Protein AF-A0A3M6H9X6-F1 (afdb_monomer_lite)

Foldseek 3Di:
DDPVVLVVLQVVQVVVCVVVVPPDDRPSVDPPPVDDDDDPPCLAADDPVLVVLLLVCVVVQDPPLLSLVLSLLLLCLAKPPDHSCVQQPFQVDGHFPLQWAQDPVRWIWGQPDPVVGTHTTDPVNSVSVCVSCVVVVHDNVDRGDGAGPAADPVRTGDDQVNSQVVLLVCLLVCLVVQCPDPDPVSVVCSVSSNVDDSVSSHPDDDPPPPD

Radius of gyration: 21.64 Å; chains: 1; bounding box: 65×49×50 Å

Organism: Pseudomonas amygdali pv. tabaci (NCBI:txid322)

Sequence (211 aa):
MWKREIRCATQFLDFYLKDTSASRENVAAQPLADLAFKQPKAIGFLTDAELEWVLKSLPNFIGVHEFRIIEMYLIMARYSGRRLWSVMGNARSPGLLDQFNRRSDGRWVELRSAKDGWLPLSPHFDEVFGRYLRYLNIDPLHPLPSIPIFPKDDRSSYYPKALGRILVSIRDALADSAAGSDDPEISSASEKIRGLTVMLVSRKPVPVYSR

Structure (mmCIF, N/CA/C/O backbone):
data_AF-A0A3M6H9X6-F1
#
_entry.id   AF-A0A3M6H9X6-F1
#
loop_
_atom_site.group_PDB
_atom_site.id
_atom_site.type_symbol
_atom_site.label_atom_id
_atom_site.label_alt_id
_atom_site.label_comp_id
_atom_site.label_asym_id
_atom_site.label_entity_id
_atom_site.label_seq_id
_atom_site.pdbx_PDB_ins_code
_atom_site.Cartn_x
_atom_site.Cartn_y
_atom_site.Cartn_z
_atom_site.occupancy
_atom_site.B_iso_or_equiv
_atom_site.auth_seq_id
_atom_site.auth_comp_id
_atom_site.auth_asym_id
_atom_site.auth_atom_id
_atom_site.pdbx_PDB_model_num
ATOM 1 N N . MET A 1 1 ? -21.618 -5.896 18.533 1.00 48.94 1 MET A N 1
ATOM 2 C CA . MET A 1 1 ? -22.639 -4.960 18.031 1.00 48.94 1 MET A CA 1
ATOM 3 C C . MET A 1 1 ? -22.087 -3.554 18.202 1.00 48.94 1 MET A C 1
ATOM 5 O O . MET A 1 1 ? -21.483 -3.274 19.233 1.00 48.94 1 MET A O 1
ATOM 9 N N . TRP A 1 2 ? -22.106 -2.745 17.154 1.00 58.81 2 TRP A N 1
ATOM 10 C CA . TRP A 1 2 ? -21.224 -1.597 16.984 1.00 58.81 2 TRP A CA 1
ATOM 11 C C . TRP A 1 2 ? -21.880 -0.341 17.555 1.00 58.81 2 TRP A C 1
ATOM 13 O O . TRP A 1 2 ? -23.025 -0.035 17.247 1.00 58.81 2 TRP A O 1
ATOM 23 N N . LYS A 1 3 ? -21.123 0.459 18.318 1.00 69.81 3 LYS A N 1
ATOM 24 C CA . LYS A 1 3 ? -21.550 1.778 18.839 1.00 69.81 3 LYS A CA 1
ATOM 25 C C . LYS A 1 3 ? -22.187 2.682 17.768 1.00 69.81 3 LYS A C 1
ATOM 27 O O . LYS A 1 3 ? -22.995 3.548 18.082 1.00 69.81 3 LYS A O 1
ATOM 32 N N . ARG A 1 4 ? -21.819 2.471 16.499 1.00 72.69 4 ARG A N 1
ATOM 33 C CA . ARG A 1 4 ? -22.393 3.143 15.331 1.00 72.69 4 ARG A CA 1
ATOM 34 C C . ARG A 1 4 ? -23.854 2.770 15.079 1.00 72.69 4 ARG A C 1
ATOM 36 O O . ARG A 1 4 ? -24.631 3.659 14.776 1.00 72.69 4 ARG A O 1
ATOM 43 N N . GLU A 1 5 ? -24.213 1.497 15.187 1.00 77.81 5 GLU A N 1
ATOM 44 C CA . GLU A 1 5 ? -25.578 1.011 14.944 1.00 77.81 5 GLU A CA 1
ATOM 45 C C . GLU A 1 5 ? -26.531 1.537 16.016 1.00 77.81 5 GLU A C 1
ATOM 47 O O . GLU A 1 5 ? -27.585 2.064 15.678 1.00 77.81 5 GLU A O 1
ATOM 52 N N . ILE A 1 6 ? -26.097 1.502 17.282 1.00 79.88 6 ILE A N 1
ATOM 53 C CA . ILE A 1 6 ? -26.832 2.087 18.413 1.00 79.88 6 ILE A CA 1
ATOM 54 C C . ILE A 1 6 ? -27.066 3.574 18.157 1.00 79.88 6 ILE A C 1
ATOM 56 O O . ILE A 1 6 ? -28.207 4.004 18.109 1.00 79.88 6 ILE A O 1
ATOM 60 N N . ARG A 1 7 ? -26.010 4.345 17.867 1.00 81.81 7 ARG A N 1
ATOM 61 C CA . ARG A 1 7 ? -26.143 5.774 17.551 1.00 81.81 7 ARG A CA 1
ATOM 62 C C . ARG A 1 7 ? -27.050 6.041 16.351 1.00 81.81 7 ARG A C 1
ATOM 64 O O . ARG A 1 7 ? -27.815 6.995 16.396 1.00 81.81 7 ARG A O 1
ATOM 71 N N . CYS A 1 8 ? -26.960 5.251 15.280 1.00 84.25 8 CYS A N 1
ATOM 72 C CA . CYS A 1 8 ? -27.842 5.410 14.124 1.00 84.25 8 CYS A CA 1
ATOM 73 C C . CYS A 1 8 ? -29.306 5.159 14.505 1.00 84.25 8 CYS A C 1
ATOM 75 O O . CYS A 1 8 ? -30.167 5.925 14.086 1.00 84.25 8 CYS A O 1
ATOM 77 N N . ALA A 1 9 ? -29.583 4.138 15.321 1.00 85.81 9 ALA A N 1
ATOM 78 C CA . ALA A 1 9 ? -30.922 3.867 15.835 1.00 85.81 9 ALA A CA 1
ATOM 79 C C . ALA A 1 9 ? -31.415 4.990 16.761 1.00 85.81 9 ALA A C 1
ATOM 81 O O . ALA A 1 9 ? -32.544 5.445 16.596 1.00 85.81 9 ALA A O 1
ATOM 82 N N . THR A 1 10 ? -30.563 5.494 17.663 1.00 87.94 10 THR A N 1
ATOM 83 C CA . THR A 1 10 ? -30.871 6.640 18.531 1.00 87.94 10 THR A CA 1
ATOM 84 C C . THR A 1 10 ? -31.230 7.865 17.691 1.00 87.94 10 THR A C 1
ATOM 86 O O . THR A 1 10 ? -32.325 8.392 17.839 1.00 87.94 10 THR A O 1
ATOM 89 N N . GLN A 1 11 ? -30.372 8.252 16.740 1.00 89.50 11 GLN A N 1
ATOM 90 C CA . GLN A 1 11 ? -30.581 9.417 15.872 1.00 89.50 11 GLN A CA 1
ATOM 91 C C . GLN A 1 11 ? -31.829 9.290 14.994 1.00 89.50 11 GLN A C 1
ATOM 93 O O . GLN A 1 11 ? -32.548 10.267 14.793 1.00 89.50 11 GLN A O 1
ATOM 98 N N . PHE A 1 12 ? -32.089 8.096 14.459 1.00 90.94 12 PHE A N 1
ATOM 99 C CA . PHE A 1 12 ? -33.289 7.837 13.672 1.00 90.94 12 PHE A CA 1
ATOM 100 C C . PHE A 1 12 ? -34.558 7.959 14.522 1.00 90.94 12 PHE A C 1
ATOM 102 O O . PHE A 1 12 ? -35.516 8.600 14.096 1.00 90.94 12 PHE A O 1
ATOM 109 N N . LEU A 1 13 ? -34.568 7.380 15.726 1.00 90.81 13 LEU A N 1
ATOM 110 C CA . LEU A 1 13 ? -35.719 7.449 16.626 1.00 90.81 13 LEU A CA 1
ATOM 111 C C . LEU A 1 13 ? -35.941 8.863 17.170 1.00 90.81 13 LEU A C 1
ATOM 113 O O . LEU A 1 13 ? -37.089 9.286 17.245 1.00 90.81 13 LEU A O 1
ATOM 117 N N . ASP A 1 14 ? -34.878 9.622 17.450 1.00 91.44 14 ASP A N 1
ATOM 118 C CA . ASP A 1 14 ? -34.982 11.043 17.807 1.00 91.44 14 ASP A CA 1
ATOM 119 C C . ASP A 1 14 ? -35.660 11.845 16.691 1.00 91.44 14 ASP A C 1
ATOM 121 O O . ASP A 1 14 ? -36.577 12.628 16.943 1.00 91.44 14 ASP A O 1
ATOM 125 N N . PHE A 1 15 ? -35.236 11.624 15.442 1.00 91.44 15 PHE A N 1
ATOM 126 C CA . PHE A 1 15 ? -35.857 12.246 14.278 1.00 91.44 15 PHE A CA 1
ATOM 127 C C . PHE A 1 15 ? -37.334 11.848 14.149 1.00 91.44 15 PHE A C 1
ATOM 129 O O . PHE A 1 15 ? -38.193 12.720 14.050 1.00 91.44 15 PHE A O 1
ATOM 136 N N . TYR A 1 16 ? -37.638 10.550 14.201 1.00 92.06 16 TYR A N 1
ATOM 137 C CA . TYR A 1 16 ? -38.990 10.024 14.011 1.00 92.06 16 TYR A CA 1
ATOM 138 C C . TYR A 1 16 ? -39.974 10.496 15.091 1.00 92.06 16 TYR A C 1
ATOM 140 O O . TYR A 1 16 ? -41.107 10.863 14.786 1.00 92.06 16 TYR A O 1
ATOM 148 N N . LEU A 1 17 ? -39.562 10.501 16.363 1.00 91.62 17 LEU A N 1
ATOM 149 C CA . LEU A 1 17 ? -40.408 10.949 17.473 1.00 91.62 17 LEU A CA 1
ATOM 150 C C . LEU A 1 17 ? -40.707 12.447 17.380 1.00 91.62 17 LEU A C 1
ATOM 152 O O . LEU A 1 17 ? -41.845 12.857 17.603 1.00 91.62 17 LEU A O 1
ATOM 156 N N . LYS A 1 18 ? -39.711 13.245 16.976 1.00 91.12 18 LYS A N 1
ATOM 157 C CA . LYS A 1 18 ? -39.886 14.675 16.720 1.00 91.12 18 LYS A CA 1
ATOM 158 C C . LYS A 1 18 ? -40.829 14.935 15.542 1.00 91.12 18 LYS A C 1
ATOM 160 O O . LYS A 1 18 ? -41.705 15.783 15.658 1.00 91.12 18 LYS A O 1
ATOM 165 N N . ASP A 1 19 ? -40.661 14.209 14.439 1.00 93.12 1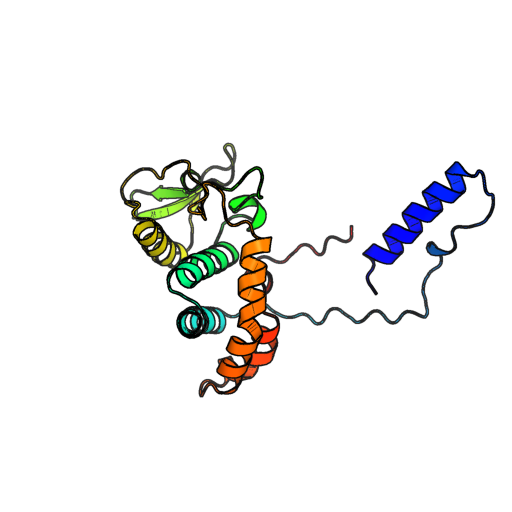9 ASP A N 1
ATOM 166 C CA . ASP A 1 19 ? -41.478 14.355 13.227 1.00 93.12 19 ASP A CA 1
ATOM 167 C C . ASP A 1 19 ? -42.945 13.965 13.470 1.00 93.12 19 ASP A C 1
ATOM 169 O O . ASP A 1 19 ? -43.870 14.668 13.072 1.00 93.12 19 ASP A O 1
ATOM 173 N N . THR A 1 20 ? -43.171 12.893 14.233 1.00 92.06 20 THR A N 1
ATOM 174 C CA . THR A 1 20 ? -44.520 12.403 14.566 1.00 92.06 20 THR A CA 1
ATOM 175 C C . THR A 1 20 ? -45.161 13.093 15.771 1.00 92.06 20 THR A C 1
ATOM 177 O O . THR A 1 20 ? -46.271 12.728 16.155 1.00 92.06 20 THR A O 1
ATOM 180 N N . SER A 1 21 ? -44.492 14.083 16.379 1.00 89.88 21 SER A N 1
ATOM 181 C CA . SER A 1 21 ? -44.934 14.745 17.621 1.00 89.88 21 SER A CA 1
ATOM 182 C C . SER A 1 21 ? -45.267 13.759 18.753 1.00 89.88 21 SER A C 1
ATOM 184 O O . SER A 1 21 ? -46.131 14.010 19.594 1.00 89.88 21 SER A O 1
ATOM 186 N N . ALA A 1 22 ? -44.599 12.605 18.767 1.00 85.06 22 ALA A N 1
ATOM 187 C CA . ALA A 1 22 ? -44.832 11.567 19.754 1.00 85.06 22 ALA A CA 1
ATOM 188 C C . ALA A 1 22 ? -44.144 11.937 21.077 1.00 85.06 22 ALA A C 1
ATOM 190 O O . ALA A 1 22 ? -42.956 12.244 21.104 1.00 85.06 22 ALA A O 1
ATOM 191 N N . SER A 1 23 ? -44.874 11.852 22.191 1.00 84.75 23 SER A N 1
ATOM 192 C CA . SER A 1 23 ? -44.384 12.193 23.539 1.00 84.75 23 SER A CA 1
ATOM 193 C C . SER A 1 23 ? -43.613 11.069 24.240 1.00 84.75 23 SER A C 1
ATOM 195 O O . SER A 1 23 ? -43.144 11.243 25.363 1.00 84.75 23 SER A O 1
ATOM 197 N N . ARG A 1 24 ? -43.506 9.896 23.608 1.00 85.69 24 ARG A N 1
ATOM 198 C CA . ARG A 1 24 ? -42.816 8.730 24.173 1.00 85.69 24 ARG A CA 1
ATOM 199 C C . ARG A 1 24 ? -41.299 8.893 24.105 1.00 85.69 24 ARG A C 1
ATOM 201 O O . ARG A 1 24 ? -40.773 9.466 23.155 1.00 85.69 24 ARG A O 1
ATOM 208 N N . GLU A 1 25 ? -40.609 8.327 25.088 1.00 85.75 25 GLU A N 1
ATOM 209 C CA . GLU A 1 25 ? -39.150 8.368 25.164 1.00 85.75 25 GLU A CA 1
ATOM 210 C C . GLU A 1 25 ? -38.472 7.554 24.053 1.00 85.75 25 GLU A C 1
ATOM 212 O O . GLU A 1 25 ? -38.995 6.548 23.558 1.00 85.75 25 GLU A O 1
ATOM 217 N N . ASN A 1 26 ? -37.261 7.976 23.682 1.00 88.06 26 ASN A N 1
ATOM 218 C CA . ASN A 1 26 ? -36.423 7.236 22.752 1.00 88.06 26 ASN A CA 1
ATOM 219 C C . ASN A 1 26 ? -35.848 5.986 23.430 1.00 88.06 26 ASN A C 1
ATOM 221 O O . ASN A 1 26 ? -34.869 6.044 24.171 1.00 88.06 26 ASN A O 1
ATOM 225 N N . VAL A 1 27 ? -36.422 4.829 23.112 1.00 84.56 27 VAL A N 1
ATOM 226 C CA . VAL A 1 27 ? -35.980 3.531 23.644 1.00 84.56 27 VAL A CA 1
ATOM 227 C C . VAL A 1 27 ? -34.530 3.187 23.282 1.00 84.56 27 VAL A C 1
ATOM 229 O O . VAL A 1 27 ? -33.865 2.484 24.034 1.00 84.56 27 VAL A O 1
ATOM 232 N N . ALA A 1 28 ? -33.999 3.714 22.173 1.00 81.56 28 ALA A N 1
ATOM 233 C CA . ALA A 1 28 ? -32.605 3.511 21.776 1.00 81.56 28 ALA A CA 1
ATOM 234 C C . ALA A 1 28 ? -31.626 4.474 22.467 1.00 81.56 28 ALA A C 1
ATOM 236 O O . ALA A 1 28 ? -30.421 4.388 22.225 1.00 81.56 28 ALA A O 1
ATOM 237 N N . ALA A 1 29 ? -32.116 5.396 23.301 1.00 80.12 29 ALA A N 1
ATOM 238 C CA . ALA A 1 29 ? -31.285 6.211 24.183 1.00 80.12 29 ALA A CA 1
ATOM 239 C C . ALA A 1 29 ? -31.010 5.520 25.531 1.00 80.12 29 ALA A C 1
ATOM 241 O O . ALA A 1 29 ? -30.156 5.982 26.289 1.00 80.12 29 ALA A O 1
ATOM 242 N N . GLN A 1 30 ? -31.702 4.414 25.836 1.00 77.94 30 GLN A N 1
ATOM 243 C CA . GLN A 1 30 ? -31.496 3.701 27.092 1.00 77.94 30 GLN A CA 1
ATOM 244 C C . GLN A 1 30 ? -30.105 3.040 27.141 1.00 77.94 30 GLN A C 1
ATOM 246 O O . GLN A 1 30 ? -29.661 2.449 26.149 1.00 77.94 30 GLN A O 1
ATOM 251 N N . PRO A 1 31 ? -29.396 3.116 28.286 1.00 68.25 31 PRO A N 1
ATOM 252 C CA . PRO A 1 31 ? -28.117 2.445 28.462 1.00 68.25 31 PRO A CA 1
ATOM 253 C C . PRO A 1 31 ? -28.282 0.932 28.315 1.00 68.25 31 PRO A C 1
ATOM 255 O O . PRO A 1 31 ? -29.024 0.299 29.060 1.00 68.25 31 PRO A O 1
ATOM 258 N N . LEU A 1 32 ? -27.555 0.334 27.374 1.00 71.12 32 LEU A N 1
ATOM 259 C CA . LEU A 1 32 ? -27.570 -1.111 27.149 1.00 71.12 32 LEU A CA 1
ATOM 260 C C . LEU A 1 32 ? -26.637 -1.801 28.153 1.00 71.12 32 LEU A C 1
ATOM 262 O O . LEU A 1 32 ? -25.583 -2.314 27.776 1.00 71.12 32 LEU A O 1
ATOM 266 N N . ALA A 1 33 ? -27.012 -1.753 29.435 1.00 62.97 33 ALA A N 1
ATOM 267 C CA . ALA A 1 33 ? -26.227 -2.272 30.557 1.00 62.97 33 ALA A CA 1
ATOM 268 C C . ALA A 1 33 ? -25.886 -3.768 30.410 1.00 62.97 33 ALA A C 1
ATOM 270 O O . ALA A 1 33 ? -24.818 -4.194 30.843 1.00 62.97 33 ALA A O 1
ATOM 271 N N . ASP A 1 34 ? -26.733 -4.526 29.706 1.00 65.06 34 ASP A N 1
ATOM 272 C CA . ASP A 1 34 ? -26.584 -5.975 29.517 1.00 65.06 34 ASP A CA 1
ATOM 273 C C . ASP A 1 34 ? -25.818 -6.363 28.239 1.00 65.06 34 ASP A C 1
ATOM 275 O O . ASP A 1 34 ? -25.564 -7.543 27.980 1.00 65.06 34 ASP A O 1
ATOM 279 N N . LEU A 1 35 ? -25.416 -5.391 27.410 1.00 64.12 35 LEU A N 1
ATOM 280 C CA . LEU A 1 35 ? -24.606 -5.674 26.227 1.00 64.12 35 LEU A CA 1
ATOM 281 C C . LEU A 1 35 ? -23.120 -5.688 26.585 1.00 64.12 35 LEU A C 1
ATOM 283 O O . LEU A 1 35 ? -22.440 -4.661 26.603 1.00 64.12 35 LEU A O 1
ATOM 287 N N . ALA A 1 36 ? -22.579 -6.892 26.763 1.00 64.19 36 ALA A N 1
ATOM 288 C CA . ALA A 1 36 ? -21.140 -7.106 26.775 1.00 64.19 36 ALA A CA 1
ATOM 289 C C . ALA A 1 36 ? -20.553 -6.773 25.390 1.00 64.19 36 ALA A C 1
ATOM 291 O O . ALA A 1 36 ? -20.594 -7.566 24.443 1.00 64.19 36 ALA A O 1
ATOM 292 N N . PHE A 1 37 ? -19.992 -5.572 25.246 1.00 63.16 37 PHE A N 1
ATOM 293 C CA . PHE A 1 37 ? -19.214 -5.230 24.063 1.00 63.16 37 PHE A CA 1
ATOM 294 C C . PHE A 1 37 ? -17.940 -6.071 24.060 1.00 63.16 37 PHE A C 1
ATOM 296 O O . PHE A 1 37 ? -17.146 -6.003 24.998 1.00 63.16 37 PHE A O 1
ATOM 303 N N . LYS A 1 38 ? -17.706 -6.834 22.983 1.00 59.66 38 LYS A N 1
ATOM 304 C CA . LYS A 1 38 ? -16.383 -7.421 22.747 1.00 59.66 38 LYS A CA 1
ATOM 305 C C . LYS A 1 38 ? -15.365 -6.285 22.791 1.00 59.66 38 LYS A C 1
ATOM 307 O O . LYS A 1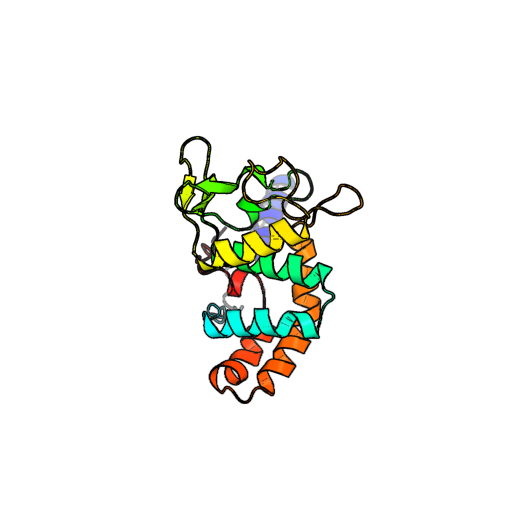 38 ? -15.432 -5.375 21.961 1.00 59.66 38 LYS A O 1
ATOM 312 N N . GLN A 1 39 ? -14.459 -6.334 23.766 1.00 56.94 39 GLN A N 1
ATOM 313 C CA . GLN A 1 39 ? -13.340 -5.408 23.813 1.00 56.94 39 GLN A CA 1
ATOM 314 C C . GLN A 1 39 ? -12.579 -5.532 22.490 1.00 56.94 39 GLN A C 1
ATOM 316 O O . GLN A 1 39 ? -12.348 -6.660 22.034 1.00 56.94 39 GLN A O 1
ATOM 321 N N . PRO A 1 40 ? -12.233 -4.416 21.828 1.00 54.78 40 PRO A N 1
ATOM 322 C CA . PRO A 1 40 ? -11.411 -4.475 20.634 1.00 54.78 40 PRO A CA 1
ATOM 323 C C . PRO A 1 40 ? -10.114 -5.199 20.995 1.00 54.78 40 PRO A C 1
ATOM 325 O O . PRO A 1 40 ? -9.331 -4.704 21.804 1.00 54.78 40 PRO A O 1
ATOM 328 N N . LYS A 1 41 ? -9.884 -6.386 20.425 1.00 58.72 41 LYS A N 1
ATOM 329 C CA . LYS A 1 41 ? -8.572 -7.026 20.520 1.00 58.72 41 LYS A CA 1
ATOM 330 C C . LYS A 1 41 ? -7.615 -6.092 19.787 1.00 58.72 41 LYS A C 1
ATOM 332 O O . LYS A 1 41 ? -7.828 -5.823 18.605 1.00 58.72 41 LYS A O 1
ATOM 337 N N . ALA A 1 42 ? -6.628 -5.541 20.489 1.00 55.66 42 ALA A N 1
ATOM 338 C CA . ALA A 1 42 ? -5.606 -4.712 19.869 1.00 55.66 42 ALA A CA 1
ATOM 339 C C . ALA A 1 42 ? -4.779 -5.609 18.943 1.00 55.66 42 ALA A C 1
ATOM 341 O O . ALA A 1 42 ? -3.832 -6.265 19.369 1.00 55.66 42 ALA A O 1
ATOM 342 N N . ILE A 1 43 ? -5.189 -5.707 17.680 1.00 62.28 43 ILE A N 1
ATOM 343 C CA . ILE A 1 43 ? -4.360 -6.318 16.651 1.00 62.28 43 ILE A CA 1
ATOM 344 C C . ILE A 1 43 ? -3.280 -5.273 16.374 1.00 62.28 43 ILE A C 1
ATOM 346 O O . ILE A 1 43 ? -3.571 -4.213 15.819 1.00 62.28 43 ILE A O 1
ATOM 350 N N . GLY A 1 44 ? -2.077 -5.512 16.901 1.00 74.88 44 GLY A N 1
ATOM 351 C CA . GLY A 1 44 ? -0.932 -4.622 16.723 1.00 74.88 44 GLY A CA 1
ATOM 352 C C . GLY A 1 44 ? -0.564 -4.443 15.249 1.00 74.88 44 GLY A C 1
ATOM 353 O O . GLY A 1 44 ? -1.095 -5.117 14.370 1.00 74.88 44 GLY A O 1
ATOM 354 N N . PHE A 1 45 ? 0.363 -3.532 14.969 1.00 88.31 45 PHE A N 1
ATOM 355 C CA . PHE A 1 45 ? 0.885 -3.352 13.615 1.00 88.31 45 PHE A CA 1
ATOM 356 C C . PHE A 1 45 ? 1.814 -4.502 13.227 1.00 88.31 45 PHE A C 1
ATOM 358 O O . PHE A 1 45 ? 2.422 -5.128 14.096 1.00 88.31 45 PHE A O 1
ATOM 365 N N . LEU A 1 46 ? 1.964 -4.736 11.923 1.00 91.25 46 LEU A N 1
ATOM 366 C CA . LEU A 1 46 ? 3.029 -5.600 11.433 1.00 91.25 46 LEU A CA 1
ATOM 367 C C . LEU A 1 46 ? 4.395 -4.982 11.753 1.00 91.25 46 LEU A C 1
ATOM 369 O O . LEU A 1 46 ? 4.609 -3.768 11.557 1.00 91.25 46 LEU A O 1
ATOM 373 N N . THR A 1 47 ? 5.317 -5.821 12.220 1.00 92.38 47 THR A N 1
ATOM 374 C CA . THR A 1 47 ? 6.742 -5.480 12.322 1.00 92.38 47 THR A CA 1
ATOM 375 C C . THR A 1 47 ? 7.321 -5.253 10.919 1.00 92.38 47 THR A C 1
ATOM 377 O O . THR A 1 47 ? 6.647 -5.463 9.907 1.00 92.38 47 THR A O 1
ATOM 380 N N . ASP A 1 48 ? 8.544 -4.726 10.829 1.00 90.81 48 ASP A N 1
ATOM 381 C CA . ASP A 1 48 ? 9.197 -4.599 9.518 1.00 90.81 48 ASP A CA 1
ATOM 382 C C . ASP A 1 48 ? 9.526 -5.970 8.923 1.00 90.81 48 ASP A C 1
ATOM 384 O O . ASP A 1 48 ? 9.276 -6.167 7.738 1.00 90.81 48 ASP A O 1
ATOM 388 N N . ALA A 1 49 ? 9.964 -6.924 9.751 1.00 93.00 49 ALA A N 1
ATOM 389 C CA . ALA A 1 49 ? 10.222 -8.300 9.335 1.00 93.00 49 ALA A CA 1
ATOM 390 C C . ALA A 1 49 ? 8.951 -8.982 8.804 1.00 93.00 49 ALA A C 1
ATOM 392 O O . ALA A 1 49 ? 8.956 -9.553 7.715 1.00 93.00 49 ALA A O 1
ATOM 393 N N . GLU A 1 50 ? 7.827 -8.839 9.512 1.00 95.44 50 GLU A N 1
ATOM 394 C CA . GLU A 1 50 ? 6.541 -9.390 9.076 1.00 95.44 50 GLU A CA 1
ATOM 395 C C . GLU A 1 50 ? 6.059 -8.769 7.758 1.00 95.44 50 GLU A C 1
ATOM 397 O O . GLU A 1 50 ? 5.584 -9.480 6.872 1.00 95.44 50 GLU A O 1
ATOM 402 N N . LEU A 1 51 ? 6.179 -7.444 7.595 1.00 95.00 51 LEU A N 1
ATOM 403 C CA . LEU A 1 51 ? 5.810 -6.781 6.342 1.00 95.00 51 LEU A CA 1
ATOM 404 C C . LEU A 1 51 ? 6.721 -7.217 5.189 1.00 95.00 51 LEU A C 1
ATOM 406 O O . LEU A 1 51 ? 6.229 -7.473 4.093 1.00 95.00 51 LEU A O 1
ATOM 410 N N . GLU A 1 52 ? 8.028 -7.310 5.424 1.00 95.44 52 GLU A N 1
ATOM 411 C CA . GLU A 1 52 ? 8.990 -7.763 4.423 1.00 95.44 52 GLU A CA 1
ATOM 412 C C . GLU A 1 52 ? 8.697 -9.201 3.980 1.00 95.44 52 GLU A C 1
ATOM 414 O O . GLU A 1 52 ? 8.671 -9.479 2.779 1.00 95.44 52 GLU A O 1
ATOM 419 N N . TRP A 1 53 ? 8.398 -10.094 4.926 1.00 97.31 53 TRP A N 1
ATOM 420 C CA . TRP A 1 53 ? 7.993 -11.464 4.626 1.00 97.31 53 TRP A CA 1
ATOM 421 C C . TRP A 1 53 ? 6.705 -11.509 3.798 1.00 97.31 53 TRP A C 1
ATOM 423 O O . TRP A 1 53 ? 6.649 -12.214 2.787 1.00 97.31 53 TRP A O 1
ATOM 433 N N . VAL A 1 54 ? 5.691 -10.713 4.165 1.00 96.81 54 VAL A N 1
ATOM 434 C CA . VAL A 1 54 ? 4.446 -10.607 3.387 1.00 96.81 54 VAL A CA 1
ATOM 435 C C . VAL A 1 54 ? 4.760 -10.172 1.958 1.00 96.81 54 VAL A C 1
ATOM 437 O O . VAL A 1 54 ? 4.342 -10.843 1.017 1.00 96.81 54 VAL A O 1
ATOM 440 N N . LEU A 1 55 ? 5.531 -9.094 1.776 1.00 96.06 55 LEU A N 1
ATOM 441 C CA . LEU A 1 55 ? 5.879 -8.570 0.452 1.00 96.06 55 LEU A CA 1
ATOM 442 C C . LEU A 1 55 ? 6.660 -9.585 -0.395 1.00 96.06 55 LEU A C 1
ATOM 444 O O . LEU A 1 55 ? 6.378 -9.715 -1.585 1.00 96.06 55 LEU A O 1
ATOM 448 N N . LYS A 1 56 ? 7.590 -10.334 0.210 1.00 96.50 56 LYS A N 1
ATOM 449 C CA . LYS A 1 56 ? 8.341 -11.414 -0.453 1.00 96.50 56 LYS A CA 1
ATOM 450 C C . LYS A 1 56 ? 7.460 -12.597 -0.853 1.00 96.50 56 LYS A C 1
ATOM 452 O O . LYS A 1 56 ? 7.745 -13.245 -1.855 1.00 96.50 56 LYS A O 1
ATOM 457 N N . SER A 1 57 ? 6.397 -12.861 -0.098 1.00 97.06 57 SER A N 1
ATOM 458 C CA . SER A 1 57 ? 5.502 -14.001 -0.320 1.00 97.06 57 SER A CA 1
ATOM 459 C C . SER A 1 57 ? 4.407 -13.717 -1.347 1.00 97.06 57 SER A C 1
ATOM 461 O O . SER A 1 57 ? 3.943 -14.643 -2.008 1.00 97.06 57 SER A O 1
ATOM 463 N N . LEU A 1 58 ? 4.004 -12.450 -1.521 1.00 96.12 58 LEU A N 1
ATOM 464 C CA . LEU A 1 58 ? 2.930 -12.052 -2.441 1.00 96.12 58 LEU A CA 1
ATOM 465 C C . LEU A 1 58 ? 3.036 -12.661 -3.855 1.00 96.12 58 LEU A C 1
ATOM 467 O O . LEU A 1 58 ? 2.020 -13.176 -4.319 1.00 96.12 58 LEU A O 1
ATOM 471 N N . PRO A 1 59 ? 4.198 -12.669 -4.543 1.00 96.56 59 PRO A N 1
ATOM 472 C CA . PRO A 1 59 ? 4.305 -13.205 -5.905 1.00 96.56 59 PRO A CA 1
ATOM 473 C C . PRO A 1 59 ? 3.888 -14.674 -6.060 1.00 96.56 59 PRO A C 1
ATOM 475 O O . PRO A 1 59 ? 3.593 -15.098 -7.172 1.00 96.56 59 PRO A O 1
ATOM 478 N N . ASN A 1 60 ? 3.838 -15.445 -4.968 1.00 96.50 60 ASN A N 1
ATOM 479 C CA . ASN A 1 60 ? 3.402 -16.843 -4.990 1.00 96.50 60 ASN A CA 1
ATOM 480 C C . ASN A 1 60 ? 1.872 -16.995 -5.084 1.00 96.50 60 ASN A C 1
ATOM 482 O O . ASN A 1 60 ? 1.386 -18.088 -5.361 1.00 96.50 60 ASN A O 1
ATOM 486 N N . PHE A 1 61 ? 1.110 -15.921 -4.844 1.00 95.19 61 PHE A N 1
ATOM 487 C CA . PHE A 1 61 ? -0.355 -15.959 -4.735 1.00 95.19 61 PHE A CA 1
ATOM 488 C C . PHE A 1 61 ? -1.080 -15.088 -5.763 1.00 95.19 61 PHE A C 1
ATOM 490 O O . PHE A 1 61 ? -2.280 -15.265 -5.963 1.00 95.19 61 PHE A O 1
ATOM 497 N N . ILE A 1 62 ? -0.387 -14.133 -6.389 1.00 95.62 62 ILE A N 1
ATOM 498 C CA . ILE A 1 62 ? -0.978 -13.164 -7.322 1.00 95.62 62 ILE A CA 1
ATOM 499 C C . ILE A 1 62 ? -0.095 -12.948 -8.544 1.00 95.62 62 ILE A C 1
ATOM 501 O O . ILE A 1 62 ? 1.121 -13.134 -8.501 1.00 95.62 62 ILE A O 1
ATOM 505 N N . GLY A 1 63 ? -0.713 -12.518 -9.645 1.00 95.06 63 GLY A N 1
ATOM 506 C CA . GLY A 1 63 ? 0.006 -12.225 -10.882 1.00 95.06 63 GLY A CA 1
ATOM 507 C C . GLY A 1 63 ? 0.939 -11.016 -10.753 1.00 95.06 63 GLY A C 1
ATOM 508 O O . GLY A 1 63 ? 0.765 -10.160 -9.886 1.00 95.06 63 GLY A O 1
ATOM 509 N N . VAL A 1 64 ? 1.903 -10.890 -11.671 1.00 94.38 64 VAL A N 1
ATOM 510 C CA . VAL A 1 64 ? 2.918 -9.813 -11.660 1.00 94.38 64 VAL A CA 1
ATOM 511 C C . VAL A 1 64 ? 2.294 -8.412 -11.588 1.00 94.38 64 VAL A C 1
ATOM 513 O O . VAL A 1 64 ? 2.782 -7.560 -10.848 1.00 94.38 64 VAL A O 1
ATOM 516 N N . HIS A 1 65 ? 1.207 -8.172 -12.327 1.00 93.75 65 HIS A N 1
ATOM 517 C CA . HIS A 1 65 ? 0.474 -6.902 -12.299 1.00 93.75 65 HIS A CA 1
ATOM 518 C C . HIS A 1 65 ? -0.098 -6.598 -10.907 1.00 93.75 65 HIS A C 1
ATOM 520 O O . HIS A 1 65 ? 0.182 -5.548 -10.328 1.00 93.75 65 HIS A O 1
ATOM 526 N N . GLU A 1 66 ? -0.858 -7.540 -10.345 1.00 94.44 66 GLU A N 1
ATOM 527 C CA . GLU A 1 66 ? -1.465 -7.397 -9.020 1.00 94.44 66 GLU A CA 1
ATOM 528 C C . GLU A 1 66 ? -0.397 -7.241 -7.940 1.00 94.44 66 GLU A C 1
ATOM 530 O O . GLU A 1 66 ? -0.541 -6.395 -7.061 1.00 94.44 66 GLU A O 1
ATOM 535 N N . PHE A 1 67 ? 0.708 -7.984 -8.044 1.00 96.25 67 PHE A N 1
ATOM 536 C CA . PHE A 1 67 ? 1.847 -7.850 -7.148 1.00 96.25 67 PHE A CA 1
ATOM 537 C C . PHE A 1 67 ? 2.396 -6.426 -7.130 1.00 96.25 67 PHE A C 1
ATOM 539 O O . PHE A 1 67 ? 2.495 -5.838 -6.058 1.00 96.25 67 PHE A O 1
ATOM 546 N N . ARG A 1 68 ? 2.693 -5.831 -8.292 1.00 96.12 68 ARG A N 1
ATOM 547 C CA . ARG A 1 68 ? 3.240 -4.463 -8.361 1.00 96.12 68 ARG A CA 1
ATOM 548 C C . ARG A 1 68 ? 2.305 -3.431 -7.748 1.00 96.12 68 ARG A C 1
ATOM 550 O O . ARG A 1 68 ? 2.754 -2.520 -7.053 1.00 96.12 68 ARG A O 1
ATOM 557 N N . ILE A 1 69 ? 1.007 -3.593 -7.973 1.00 95.38 69 ILE A N 1
ATOM 558 C CA . ILE A 1 69 ? -0.018 -2.712 -7.422 1.00 95.38 69 ILE A CA 1
ATOM 559 C C . ILE A 1 69 ? -0.139 -2.888 -5.904 1.00 95.38 69 ILE A C 1
ATOM 561 O O . ILE A 1 69 ? -0.167 -1.900 -5.169 1.00 95.38 69 ILE A O 1
ATOM 565 N N . ILE A 1 70 ? -0.202 -4.126 -5.412 1.00 96.50 70 ILE A N 1
ATOM 566 C CA . ILE A 1 70 ? -0.375 -4.411 -3.985 1.00 96.50 70 ILE A CA 1
ATOM 567 C C . ILE A 1 70 ? 0.890 -4.079 -3.190 1.00 96.50 70 ILE A C 1
ATOM 569 O O . ILE A 1 70 ? 0.775 -3.468 -2.129 1.00 96.50 70 ILE A O 1
ATOM 573 N N . GLU A 1 71 ? 2.080 -4.377 -3.715 1.00 96.75 71 GLU A N 1
ATOM 574 C CA . GLU A 1 71 ? 3.371 -3.965 -3.144 1.00 96.75 71 GLU A CA 1
ATOM 575 C C . GLU A 1 71 ? 3.367 -2.448 -2.904 1.00 96.75 71 GLU A C 1
ATOM 577 O O . GLU A 1 71 ? 3.509 -1.982 -1.771 1.00 96.75 71 GLU A O 1
ATOM 582 N N . MET A 1 72 ? 3.082 -1.666 -3.948 1.00 96.44 72 MET A N 1
ATOM 583 C CA . MET A 1 72 ? 3.060 -0.209 -3.855 1.00 96.44 72 MET A CA 1
ATOM 584 C C . MET A 1 72 ? 1.954 0.306 -2.917 1.00 96.44 72 MET A C 1
ATOM 586 O O . MET A 1 72 ? 2.161 1.259 -2.161 1.00 96.44 72 MET A O 1
ATOM 590 N N . TYR A 1 73 ? 0.785 -0.338 -2.908 1.00 95.50 73 TYR A N 1
ATOM 591 C CA . TYR A 1 73 ? -0.327 -0.007 -2.014 1.00 95.50 73 TYR A CA 1
ATOM 592 C C . TYR A 1 73 ? 0.038 -0.165 -0.535 1.00 95.50 73 TYR A C 1
ATOM 594 O O . TYR A 1 73 ? -0.223 0.740 0.266 1.00 95.50 73 TYR A O 1
ATOM 602 N N . LEU A 1 74 ? 0.680 -1.279 -0.174 1.00 95.56 74 LEU A N 1
ATOM 603 C CA . LEU A 1 74 ? 1.134 -1.533 1.192 1.00 95.56 74 LEU A CA 1
ATOM 604 C C . LEU A 1 74 ? 2.271 -0.584 1.593 1.00 95.56 74 LEU A C 1
ATOM 606 O O . LEU A 1 74 ? 2.264 -0.040 2.699 1.00 95.56 74 LEU A O 1
ATOM 610 N N . ILE A 1 75 ? 3.199 -0.307 0.678 1.00 95.00 75 ILE A N 1
ATOM 611 C CA . ILE A 1 75 ? 4.317 0.611 0.917 1.00 95.00 75 ILE A CA 1
ATOM 612 C C . ILE A 1 75 ? 3.846 2.053 1.118 1.00 95.00 75 ILE A C 1
ATOM 614 O O . ILE A 1 75 ? 4.308 2.722 2.047 1.00 95.00 75 ILE A O 1
ATOM 618 N N . MET A 1 76 ? 2.857 2.521 0.352 1.00 93.38 76 MET A N 1
ATOM 619 C CA . MET A 1 76 ? 2.201 3.801 0.637 1.00 93.38 76 MET A CA 1
ATOM 620 C C . MET A 1 76 ? 1.510 3.801 1.997 1.00 93.38 76 MET A C 1
ATOM 622 O O . MET A 1 76 ? 1.632 4.778 2.736 1.00 93.38 76 MET A O 1
ATOM 626 N N . ALA A 1 77 ? 0.810 2.722 2.360 1.00 92.62 77 ALA A N 1
ATOM 627 C CA . ALA A 1 77 ? 0.148 2.631 3.661 1.00 92.62 77 ALA A CA 1
ATOM 628 C C . ALA A 1 77 ? 1.148 2.728 4.828 1.00 92.62 77 ALA A C 1
ATOM 630 O O . ALA A 1 77 ? 0.838 3.347 5.855 1.00 92.62 77 ALA A O 1
ATOM 631 N N . ARG A 1 78 ? 2.340 2.138 4.657 1.00 93.00 78 ARG A N 1
ATOM 632 C CA . ARG A 1 78 ? 3.421 2.099 5.649 1.00 93.00 78 ARG A CA 1
ATOM 633 C C . ARG A 1 78 ? 4.171 3.425 5.769 1.00 93.00 78 ARG A C 1
ATOM 635 O O . ARG A 1 78 ? 4.383 3.882 6.891 1.00 93.00 78 ARG A O 1
ATOM 642 N N . TYR A 1 79 ? 4.573 4.017 4.642 1.00 91.69 79 TYR A N 1
ATOM 643 C CA . TYR A 1 79 ? 5.609 5.059 4.614 1.00 91.69 79 TYR A CA 1
ATOM 644 C C . TYR A 1 79 ? 5.167 6.421 4.075 1.00 91.69 79 TYR A C 1
ATOM 646 O O . TYR A 1 79 ? 5.946 7.366 4.180 1.00 91.69 79 TYR A O 1
ATOM 654 N N . SER A 1 80 ? 3.955 6.567 3.526 1.00 87.19 80 SER A N 1
ATOM 655 C CA . SER A 1 80 ? 3.476 7.895 3.116 1.00 87.19 80 SER A CA 1
ATOM 656 C C . SER A 1 80 ? 3.463 8.866 4.299 1.00 87.19 80 SER A C 1
ATOM 658 O O . SER A 1 80 ? 3.198 8.480 5.441 1.00 87.19 80 SER A O 1
ATOM 660 N N . GLY A 1 81 ? 3.661 10.156 4.021 1.00 77.94 81 GLY A N 1
ATOM 661 C CA . GLY A 1 81 ? 3.487 11.255 4.966 1.00 77.94 81 GLY A CA 1
ATOM 662 C C . GLY A 1 81 ? 2.042 11.498 5.392 1.00 77.94 81 GLY A C 1
ATOM 663 O O . GLY A 1 81 ? 1.776 11.916 6.523 1.00 77.94 81 GLY A O 1
ATOM 664 N N . ARG A 1 82 ? 1.071 11.130 4.554 1.00 85.69 82 ARG A N 1
ATOM 665 C CA . ARG A 1 82 ? -0.365 11.339 4.794 1.00 85.69 82 ARG A CA 1
ATOM 666 C C . ARG A 1 82 ? -1.101 10.024 5.050 1.00 85.69 82 ARG A C 1
ATOM 668 O O . ARG A 1 82 ? -0.501 8.956 5.148 1.00 85.69 82 ARG A O 1
ATOM 675 N N . ARG A 1 83 ? -2.409 10.105 5.304 1.00 84.75 83 ARG A N 1
ATOM 676 C CA . ARG A 1 83 ? -3.262 8.908 5.378 1.00 84.75 83 ARG A CA 1
ATOM 677 C C . ARG A 1 83 ? -3.465 8.380 3.965 1.00 84.75 83 ARG A C 1
ATOM 679 O O . ARG A 1 83 ? -3.696 9.177 3.065 1.00 84.75 83 ARG A O 1
ATOM 686 N N . LEU A 1 84 ? -3.468 7.064 3.790 1.00 88.56 84 LEU A N 1
ATOM 687 C CA . LEU A 1 84 ? -3.541 6.418 2.476 1.00 88.56 84 LEU A CA 1
ATOM 688 C C . LEU A 1 84 ? -4.694 6.924 1.591 1.00 88.56 84 LEU A C 1
ATOM 690 O O . LEU A 1 84 ? -4.495 7.198 0.413 1.00 88.56 84 LEU A O 1
ATOM 694 N N . TRP A 1 85 ? -5.883 7.134 2.165 1.00 84.81 85 TRP A N 1
ATOM 695 C CA . TRP A 1 85 ? -7.037 7.680 1.437 1.00 84.81 85 TRP A CA 1
ATOM 696 C C . TRP A 1 85 ? -6.837 9.121 0.948 1.00 84.81 85 TRP A C 1
ATOM 698 O O . TRP A 1 85 ? -7.496 9.542 0.008 1.00 84.81 85 TRP A O 1
ATOM 708 N N . SER A 1 86 ? -5.955 9.886 1.595 1.00 87.31 86 SER A N 1
ATOM 709 C CA . SER A 1 86 ? -5.610 11.252 1.195 1.00 87.31 86 SER A CA 1
ATOM 710 C C . SER A 1 86 ? -4.670 11.249 -0.000 1.00 87.31 86 SER A C 1
ATOM 712 O O . SER A 1 86 ? -4.731 12.162 -0.810 1.00 87.31 86 SER A O 1
ATOM 714 N N . VAL A 1 87 ? -3.796 10.245 -0.072 1.00 90.06 87 VAL A N 1
ATOM 715 C CA . VAL A 1 87 ? -2.815 10.082 -1.148 1.00 90.06 87 VAL A CA 1
ATOM 716 C C . VAL A 1 87 ? -3.474 9.509 -2.385 1.00 90.06 87 VAL A C 1
ATOM 718 O O . VAL A 1 87 ? -3.283 10.026 -3.474 1.00 90.06 87 VAL A O 1
ATOM 721 N N . MET A 1 88 ? -4.257 8.443 -2.212 1.00 90.81 88 MET A N 1
ATOM 722 C CA . MET A 1 88 ? -4.883 7.707 -3.311 1.00 90.81 88 MET A CA 1
ATOM 723 C C . MET A 1 88 ? -6.211 8.302 -3.771 1.00 90.81 88 MET A C 1
ATOM 725 O O . MET A 1 88 ? -6.695 7.947 -4.845 1.00 90.81 88 MET A O 1
ATOM 729 N N . GLY A 1 89 ? -6.835 9.150 -2.954 1.00 88.44 89 GLY A N 1
ATOM 730 C CA . GLY A 1 89 ? -8.151 9.700 -3.240 1.00 88.44 89 GLY A CA 1
ATOM 731 C C . GLY A 1 89 ? -9.239 8.625 -3.336 1.00 88.44 89 GLY A C 1
ATOM 732 O O . GLY A 1 89 ? -9.281 7.658 -2.567 1.00 88.44 89 GLY A O 1
ATOM 733 N N . ASN A 1 90 ? -10.168 8.817 -4.269 1.00 87.94 90 ASN A N 1
ATOM 734 C CA . ASN A 1 90 ? -11.307 7.930 -4.502 1.00 87.94 90 ASN A CA 1
ATOM 735 C C . ASN A 1 90 ? -11.596 7.774 -6.004 1.00 87.94 90 ASN A C 1
ATOM 737 O O . ASN A 1 90 ? -10.937 8.381 -6.837 1.00 87.94 90 ASN A O 1
ATOM 741 N N . ALA A 1 91 ? -12.612 6.982 -6.357 1.00 83.44 91 ALA A N 1
ATOM 742 C CA . ALA A 1 91 ? -12.941 6.688 -7.754 1.00 83.44 91 ALA A CA 1
ATOM 743 C C . ALA A 1 91 ? -13.269 7.926 -8.619 1.00 83.44 91 ALA A C 1
ATOM 745 O O . ALA A 1 91 ? -13.104 7.866 -9.829 1.00 83.44 91 ALA A O 1
ATOM 746 N N . ARG A 1 92 ? -13.739 9.033 -8.023 1.00 85.75 92 ARG A N 1
ATOM 747 C CA . ARG A 1 92 ? -14.071 10.282 -8.738 1.00 85.75 92 ARG A CA 1
ATOM 748 C C . ARG A 1 92 ? -12.926 11.293 -8.757 1.00 85.75 92 ARG A C 1
ATOM 750 O O . ARG A 1 92 ? -12.906 12.174 -9.603 1.00 85.75 92 ARG A O 1
ATOM 757 N N . SER A 1 93 ? -12.016 11.199 -7.796 1.00 88.38 93 SER A N 1
ATOM 758 C CA . SER A 1 93 ? -10.859 12.081 -7.659 1.00 88.38 93 SER A CA 1
ATOM 759 C C . SER A 1 93 ? -9.688 11.221 -7.194 1.00 88.38 93 SER A C 1
ATOM 761 O O . SER A 1 93 ? -9.454 11.100 -5.985 1.00 88.38 93 SER A O 1
ATOM 763 N N . PRO A 1 94 ? -9.043 10.499 -8.128 1.00 92.31 94 PRO A N 1
ATOM 764 C CA . PRO A 1 94 ? -7.909 9.658 -7.798 1.00 92.31 94 PRO A CA 1
ATOM 765 C C . PRO A 1 94 ? -6.700 10.528 -7.465 1.00 92.31 94 PRO A C 1
ATOM 767 O O . PRO A 1 94 ? -6.510 11.609 -8.017 1.00 92.31 94 PRO A O 1
ATOM 770 N N . GLY A 1 95 ? -5.858 10.019 -6.577 1.00 92.81 95 GLY A N 1
ATOM 771 C CA . GLY A 1 95 ? -4.524 10.556 -6.379 1.00 92.81 95 GLY A CA 1
ATOM 772 C C . GLY A 1 95 ? -3.674 10.380 -7.627 1.00 92.81 95 GLY A C 1
ATOM 773 O O . GLY A 1 95 ? -3.768 9.343 -8.291 1.00 92.81 95 GLY A O 1
ATOM 774 N N . LEU A 1 96 ? -2.839 11.372 -7.917 1.00 94.75 96 LEU A N 1
ATOM 775 C CA . LEU A 1 96 ? -2.013 11.433 -9.121 1.00 94.75 96 LEU A CA 1
ATOM 776 C C . LEU A 1 96 ? -0.531 11.196 -8.801 1.00 94.75 96 LEU A C 1
ATOM 778 O O . LEU A 1 96 ? -0.126 11.319 -7.649 1.00 94.75 96 LEU A O 1
ATOM 782 N N . LEU A 1 97 ? 0.283 10.816 -9.784 1.00 95.69 97 LEU A N 1
ATOM 783 C CA . LEU A 1 97 ? 1.719 10.584 -9.573 1.00 95.69 97 LEU A CA 1
ATOM 784 C C . LEU A 1 97 ? 2.517 11.880 -9.370 1.00 95.69 97 LEU A C 1
ATOM 786 O O . LEU A 1 97 ? 3.485 11.875 -8.617 1.00 95.69 97 LEU A O 1
ATOM 790 N N . ASP A 1 98 ? 2.093 12.987 -9.975 1.00 94.50 98 ASP A N 1
ATOM 791 C CA . ASP A 1 98 ? 2.733 14.311 -9.880 1.00 94.50 98 ASP A CA 1
ATOM 792 C C . ASP A 1 98 ? 2.743 14.928 -8.465 1.00 94.50 98 ASP A C 1
ATOM 794 O O . ASP A 1 98 ? 3.456 15.897 -8.201 1.00 94.50 98 ASP A O 1
ATOM 798 N N . GLN A 1 99 ? 2.016 14.335 -7.514 1.00 93.88 99 GLN A N 1
ATOM 799 C CA . GLN A 1 99 ? 2.129 14.670 -6.094 1.00 93.88 99 GLN A CA 1
ATOM 800 C C . GLN A 1 99 ? 3.420 14.139 -5.447 1.00 93.88 99 GLN A C 1
ATOM 802 O O . GLN A 1 99 ? 3.671 14.423 -4.274 1.00 93.88 99 GLN A O 1
ATOM 807 N N . PHE A 1 100 ? 4.219 13.354 -6.174 1.00 95.19 100 PHE A N 1
ATOM 808 C CA . PHE A 1 100 ? 5.546 12.907 -5.770 1.00 95.19 100 PHE A CA 1
ATOM 809 C C . PHE A 1 100 ? 6.616 13.576 -6.628 1.00 95.19 100 PHE A C 1
ATOM 811 O O . PHE A 1 100 ? 6.442 13.778 -7.827 1.00 95.19 100 PHE A O 1
ATOM 818 N N . ASN A 1 101 ? 7.749 13.900 -6.014 1.00 94.19 101 ASN A N 1
ATOM 819 C CA . ASN A 1 101 ? 8.877 14.505 -6.713 1.00 94.19 101 ASN A CA 1
ATOM 820 C C . ASN A 1 101 ? 10.191 13.898 -6.222 1.00 94.19 101 ASN A C 1
ATOM 822 O O . ASN A 1 101 ? 10.299 13.495 -5.061 1.00 94.19 101 ASN A O 1
ATOM 826 N N . ARG A 1 102 ? 11.182 13.815 -7.106 1.00 93.56 102 ARG A N 1
ATOM 827 C CA . ARG A 1 102 ? 12.515 13.327 -6.780 1.00 93.56 102 ARG A CA 1
ATOM 828 C C . ARG A 1 102 ? 13.442 14.512 -6.567 1.00 93.56 102 ARG A C 1
ATOM 830 O O . ARG A 1 102 ? 13.633 15.341 -7.451 1.00 93.56 102 ARG A O 1
ATOM 837 N N . ARG A 1 103 ? 14.013 14.604 -5.373 1.00 90.69 103 ARG A N 1
ATOM 838 C CA . ARG A 1 103 ? 14.988 15.642 -5.037 1.00 90.69 103 ARG A CA 1
ATOM 839 C C . ARG A 1 103 ? 16.347 15.347 -5.671 1.00 90.69 103 ARG A C 1
ATOM 841 O O . ARG A 1 103 ? 16.633 14.226 -6.087 1.00 90.69 103 ARG A O 1
ATOM 848 N N . SER A 1 104 ? 17.206 16.364 -5.690 1.00 87.94 104 SER A N 1
ATOM 849 C CA . SER A 1 104 ? 18.583 16.276 -6.191 1.00 87.94 104 SER A CA 1
ATOM 850 C C . SER A 1 104 ? 19.464 15.289 -5.418 1.00 87.94 104 SER A C 1
ATOM 852 O O . SER A 1 104 ? 20.406 14.749 -5.985 1.00 87.94 104 SER A O 1
ATOM 854 N N . ASP A 1 105 ? 19.143 15.011 -4.153 1.00 88.62 105 ASP A N 1
ATOM 855 C CA . ASP A 1 105 ? 19.784 13.978 -3.325 1.00 88.62 105 ASP A CA 1
ATOM 856 C C . ASP A 1 105 ? 19.292 12.548 -3.647 1.00 88.62 105 ASP A C 1
ATOM 858 O O . ASP A 1 105 ? 19.684 11.581 -2.995 1.00 88.62 105 ASP A O 1
ATOM 862 N N . GLY A 1 106 ? 18.414 12.403 -4.645 1.00 86.81 106 GLY A N 1
ATOM 863 C CA . GLY A 1 106 ? 17.853 11.134 -5.092 1.00 86.81 106 GLY A CA 1
ATOM 864 C C . GLY A 1 106 ? 16.647 10.643 -4.290 1.00 86.81 106 GLY A C 1
ATOM 865 O O . GLY A 1 106 ? 16.070 9.625 -4.684 1.00 86.81 106 GLY A O 1
ATOM 866 N N . ARG A 1 107 ? 16.246 11.352 -3.226 1.00 91.25 107 ARG A N 1
ATOM 867 C CA . ARG A 1 107 ? 15.134 10.997 -2.331 1.00 91.25 107 ARG A CA 1
ATOM 868 C C . ARG A 1 107 ? 13.785 11.369 -2.922 1.00 91.25 107 ARG A C 1
ATOM 870 O O . ARG A 1 107 ? 13.642 12.440 -3.520 1.00 91.25 107 ARG A O 1
ATOM 877 N N . TRP A 1 108 ? 12.767 10.546 -2.679 1.00 94.50 108 TRP A N 1
ATOM 878 C CA . TRP A 1 108 ? 11.400 10.938 -2.998 1.00 94.50 108 TRP A CA 1
ATOM 879 C C . TRP A 1 108 ? 10.796 11.804 -1.902 1.00 94.50 108 TRP A C 1
ATOM 881 O O . TRP A 1 108 ? 10.991 11.592 -0.701 1.00 94.50 108 TRP A O 1
ATOM 891 N N . VAL A 1 109 ? 10.021 12.786 -2.342 1.00 93.94 109 VAL A N 1
ATOM 892 C CA . VAL A 1 109 ? 9.175 13.616 -1.499 1.00 93.94 109 VAL A CA 1
ATOM 893 C C . VAL A 1 109 ? 7.722 13.515 -1.935 1.00 93.94 109 VAL A C 1
ATOM 895 O O . VAL A 1 109 ? 7.422 13.345 -3.114 1.00 93.94 109 VAL A O 1
ATOM 898 N N . GLU A 1 110 ? 6.818 13.660 -0.975 1.00 93.88 110 GLU A N 1
ATOM 899 C CA . GLU A 1 110 ? 5.373 13.721 -1.183 1.00 93.88 110 GLU A CA 1
ATOM 900 C C . GLU A 1 110 ? 4.862 15.135 -0.888 1.00 93.88 110 GLU A C 1
ATOM 902 O O . GLU A 1 110 ? 5.167 15.708 0.162 1.00 93.88 110 GLU A O 1
ATOM 907 N N . LEU A 1 111 ? 4.047 15.692 -1.783 1.00 90.75 111 LEU A N 1
ATOM 908 C CA . LEU A 1 111 ? 3.372 16.964 -1.562 1.00 90.75 111 LEU A CA 1
ATOM 909 C C . LEU A 1 111 ? 2.295 16.789 -0.489 1.00 90.75 111 LEU A C 1
ATOM 911 O O . LEU A 1 111 ? 1.299 16.089 -0.684 1.00 90.75 111 LEU A O 1
ATOM 915 N N . ARG A 1 112 ? 2.457 17.455 0.656 1.00 82.62 112 ARG A N 1
ATOM 916 C CA . ARG A 1 112 ? 1.478 17.380 1.745 1.00 82.62 112 ARG A CA 1
ATOM 917 C C . ARG A 1 112 ? 0.260 18.245 1.436 1.00 82.62 112 ARG A C 1
ATOM 919 O O . ARG A 1 112 ? -0.871 17.754 1.439 1.00 82.62 112 ARG A O 1
ATOM 926 N N . SER A 1 113 ? 0.523 19.512 1.140 1.00 80.12 113 SER A N 1
ATOM 927 C CA . SER A 1 113 ? -0.416 20.499 0.614 1.00 80.12 113 SER A CA 1
ATOM 928 C C . SER A 1 113 ? 0.381 21.633 -0.040 1.00 80.12 113 SER A C 1
ATOM 930 O O . SER A 1 113 ? 1.579 21.768 0.210 1.00 80.12 113 SER A O 1
ATOM 932 N N . ALA A 1 114 ? -0.276 22.494 -0.823 1.00 77.12 114 ALA A N 1
ATOM 933 C CA . ALA A 1 114 ? 0.371 23.686 -1.383 1.00 77.12 114 ALA A CA 1
ATOM 934 C C . ALA A 1 114 ? 0.958 24.620 -0.301 1.00 77.12 114 ALA A C 1
ATOM 936 O O . ALA A 1 114 ? 1.868 25.388 -0.587 1.00 77.12 114 ALA A O 1
ATOM 937 N N . LYS A 1 115 ? 0.445 24.548 0.937 1.00 80.44 115 LYS A N 1
ATOM 938 C CA . LYS A 1 115 ? 0.900 25.361 2.075 1.00 80.44 115 LYS A CA 1
ATOM 939 C C . LYS A 1 115 ? 1.981 24.672 2.907 1.00 80.44 115 LYS A C 1
ATOM 941 O O . LYS A 1 115 ? 2.901 25.332 3.366 1.00 80.44 115 LYS A O 1
ATOM 946 N N . ASP A 1 116 ? 1.866 23.359 3.098 1.00 80.81 116 ASP A N 1
ATOM 947 C CA . ASP A 1 116 ? 2.754 22.582 3.975 1.00 80.81 116 ASP A CA 1
ATOM 948 C C . ASP A 1 116 ? 3.995 22.039 3.249 1.00 80.81 116 ASP A C 1
ATOM 950 O O . ASP A 1 116 ? 4.882 21.466 3.881 1.00 80.81 116 ASP A O 1
ATOM 954 N N . GLY A 1 117 ? 4.048 22.187 1.924 1.00 87.06 117 GLY A N 1
ATOM 955 C CA . GLY A 1 117 ? 5.195 21.818 1.107 1.00 87.06 117 GLY A CA 1
ATOM 956 C C . GLY A 1 117 ? 5.412 20.308 0.976 1.00 87.06 117 GLY A C 1
ATOM 957 O O . GLY A 1 117 ? 4.472 19.506 0.985 1.00 87.06 117 GLY A O 1
ATOM 958 N N . TRP A 1 118 ? 6.679 19.940 0.799 1.00 90.38 118 TRP A N 1
ATOM 959 C CA . TRP A 1 118 ? 7.137 18.599 0.441 1.00 90.38 118 TRP A CA 1
ATOM 960 C C . TRP A 1 118 ? 7.691 17.853 1.657 1.00 90.38 118 TRP A C 1
ATOM 962 O O . TRP A 1 118 ? 8.545 18.378 2.371 1.00 90.38 118 TRP A O 1
ATOM 972 N N . LEU A 1 119 ? 7.245 16.614 1.871 1.00 89.94 119 LEU A N 1
ATOM 973 C CA . LEU A 1 119 ? 7.723 15.752 2.951 1.00 89.94 119 LEU A CA 1
ATOM 974 C C . LEU A 1 119 ? 8.647 14.654 2.402 1.00 89.94 119 LEU A C 1
ATOM 976 O O . LEU A 1 119 ? 8.227 13.944 1.490 1.00 89.94 119 LEU A O 1
ATOM 980 N N . PRO A 1 120 ? 9.853 14.453 2.964 1.00 90.56 120 PRO A N 1
ATOM 981 C CA . PRO A 1 120 ? 10.712 13.336 2.584 1.00 90.56 120 PRO A CA 1
ATOM 982 C C . PRO A 1 120 ? 10.083 11.989 2.945 1.00 90.56 120 PRO A C 1
ATOM 984 O O . PRO A 1 120 ? 9.508 11.820 4.022 1.00 90.56 120 PRO A O 1
ATOM 987 N N . LEU A 1 121 ? 10.224 11.026 2.039 1.00 91.75 121 LEU A N 1
ATOM 988 C CA . LEU A 1 121 ? 9.772 9.651 2.223 1.00 91.75 121 LEU A CA 1
ATOM 989 C C . LEU A 1 121 ? 10.916 8.754 2.709 1.00 91.75 121 LEU A C 1
ATOM 991 O O . LEU A 1 121 ? 12.083 9.148 2.742 1.00 91.75 121 LEU A O 1
ATOM 995 N N . SER A 1 122 ? 10.562 7.547 3.153 1.00 89.62 122 SER A N 1
ATOM 996 C CA . SER A 1 122 ? 11.498 6.523 3.642 1.00 89.62 122 SER A CA 1
ATOM 997 C C . SER A 1 122 ? 12.378 5.963 2.513 1.00 89.62 122 SER A C 1
ATOM 999 O O . SER A 1 122 ? 11.886 5.830 1.397 1.00 89.62 122 SER A O 1
ATOM 1001 N N . PRO A 1 123 ? 13.635 5.533 2.775 1.00 90.19 123 PRO A N 1
ATOM 1002 C CA . PRO A 1 123 ? 14.466 4.895 1.746 1.00 90.19 123 PRO A CA 1
ATOM 1003 C C . PRO A 1 123 ? 13.817 3.662 1.123 1.00 90.19 123 PRO A C 1
ATOM 1005 O O . PRO A 1 123 ? 13.937 3.428 -0.073 1.00 90.19 123 PRO A O 1
ATOM 1008 N N . HIS A 1 124 ? 13.071 2.911 1.928 1.00 89.94 124 HIS A N 1
ATOM 1009 C CA . HIS A 1 124 ? 12.363 1.735 1.446 1.00 89.94 124 HIS A CA 1
ATOM 1010 C C . HIS A 1 124 ? 11.208 2.100 0.497 1.00 89.94 124 HIS A C 1
ATOM 1012 O O . HIS A 1 124 ? 10.900 1.360 -0.433 1.00 89.94 124 HIS A O 1
ATOM 1018 N N . PHE A 1 125 ? 10.598 3.278 0.686 1.00 93.00 125 PHE A N 1
ATOM 1019 C CA . PHE A 1 125 ? 9.627 3.804 -0.271 1.00 93.00 125 PHE A CA 1
ATOM 1020 C C . PHE A 1 125 ? 10.306 4.119 -1.605 1.00 93.00 125 PHE A C 1
ATOM 1022 O O . PHE A 1 125 ? 9.768 3.754 -2.645 1.00 93.00 125 PHE A O 1
ATOM 1029 N N . ASP A 1 126 ? 11.483 4.754 -1.578 1.00 92.81 126 ASP A N 1
ATOM 1030 C CA . ASP A 1 126 ? 12.198 5.157 -2.794 1.00 92.81 126 ASP A CA 1
ATOM 1031 C C . ASP A 1 126 ? 12.466 3.971 -3.727 1.00 92.81 126 ASP A C 1
ATOM 1033 O O . ASP A 1 126 ? 12.256 4.051 -4.941 1.00 92.81 126 ASP A O 1
ATOM 1037 N N . GLU A 1 127 ? 12.908 2.857 -3.145 1.00 93.06 127 GLU A N 1
ATOM 1038 C CA . GLU A 1 127 ? 13.260 1.639 -3.866 1.00 93.06 127 GLU A CA 1
ATOM 1039 C C . GLU A 1 127 ? 12.041 1.007 -4.552 1.00 93.06 127 GLU A C 1
ATOM 1041 O O . GLU A 1 127 ? 12.062 0.722 -5.756 1.00 93.06 127 GLU A O 1
ATOM 1046 N N . VAL A 1 128 ? 10.953 0.829 -3.798 1.00 95.31 128 VAL A N 1
ATOM 1047 C CA . VAL A 1 128 ? 9.714 0.231 -4.306 1.00 95.31 128 VAL A CA 1
ATOM 1048 C C . VAL A 1 128 ? 9.060 1.155 -5.326 1.00 95.31 128 VAL A C 1
ATOM 1050 O O . VAL A 1 128 ? 8.668 0.699 -6.399 1.00 95.31 128 VAL A O 1
ATOM 1053 N N . PHE A 1 129 ? 8.986 2.455 -5.040 1.00 96.12 129 PHE A N 1
ATOM 1054 C CA . PHE A 1 129 ? 8.380 3.422 -5.947 1.00 96.12 129 PHE A CA 1
ATOM 1055 C C . PHE A 1 129 ? 9.161 3.512 -7.261 1.00 96.12 129 PHE A C 1
ATOM 1057 O O . PHE A 1 129 ? 8.562 3.503 -8.332 1.00 96.12 129 PHE A O 1
ATOM 1064 N N . GLY A 1 130 ? 10.497 3.458 -7.219 1.00 95.12 130 GLY A N 1
ATOM 1065 C CA . GLY A 1 130 ? 11.324 3.375 -8.425 1.00 95.12 130 GLY A CA 1
ATOM 1066 C C . GLY A 1 130 ? 11.100 2.097 -9.249 1.00 95.12 130 GLY A C 1
ATOM 1067 O O . GLY A 1 130 ? 11.132 2.139 -10.481 1.00 95.12 130 GLY A O 1
ATOM 1068 N N . ARG A 1 131 ? 10.852 0.940 -8.614 1.00 95.06 131 ARG A N 1
ATOM 1069 C CA . ARG A 1 131 ? 10.416 -0.277 -9.335 1.00 95.06 131 ARG A CA 1
ATOM 1070 C C . ARG A 1 131 ? 9.020 -0.117 -9.928 1.00 95.06 131 ARG A C 1
ATOM 1072 O O . ARG A 1 131 ? 8.798 -0.538 -11.060 1.00 95.06 131 ARG A O 1
ATOM 1079 N N . TYR A 1 132 ? 8.106 0.490 -9.181 1.00 97.38 132 TYR A N 1
ATOM 1080 C CA . TYR A 1 132 ? 6.725 0.700 -9.593 1.00 97.38 132 TYR A CA 1
ATOM 1081 C C . TYR A 1 132 ? 6.614 1.653 -10.792 1.00 97.38 132 TYR A C 1
ATOM 1083 O O . TYR A 1 132 ? 5.922 1.345 -11.756 1.00 97.38 132 TYR A O 1
ATOM 1091 N N . LEU A 1 133 ? 7.365 2.757 -10.800 1.00 97.00 133 LEU A N 1
ATOM 1092 C CA . LEU A 1 133 ? 7.421 3.675 -11.942 1.00 97.00 133 LEU A CA 1
ATOM 1093 C C . LEU A 1 133 ? 7.961 2.988 -13.200 1.00 97.00 133 LEU A C 1
ATOM 1095 O O . LEU A 1 133 ? 7.354 3.101 -14.260 1.00 97.00 133 LEU A O 1
ATOM 1099 N N . ARG A 1 134 ? 9.034 2.194 -13.077 1.00 95.75 134 ARG A N 1
ATOM 1100 C CA . ARG A 1 134 ? 9.548 1.388 -14.199 1.00 95.75 134 ARG A CA 1
ATOM 1101 C C . ARG A 1 134 ? 8.524 0.379 -14.705 1.00 95.75 134 ARG A C 1
ATOM 1103 O O . ARG A 1 134 ? 8.405 0.199 -15.908 1.00 95.75 134 ARG A O 1
ATOM 1110 N N . TYR A 1 135 ? 7.771 -0.246 -13.802 1.00 95.88 135 TYR A N 1
ATOM 1111 C CA . TYR A 1 135 ? 6.662 -1.125 -14.167 1.00 95.88 135 TYR A CA 1
ATOM 1112 C C . TYR A 1 135 ? 5.580 -0.391 -14.985 1.00 95.88 135 TYR A C 1
ATOM 1114 O O . TYR A 1 135 ? 5.044 -0.956 -15.933 1.00 95.88 135 TYR A O 1
ATOM 1122 N N . LEU A 1 136 ? 5.315 0.881 -14.675 1.00 95.56 136 LEU A N 1
ATOM 1123 C CA . LEU A 1 136 ? 4.427 1.750 -15.452 1.00 95.56 136 LEU A CA 1
ATOM 1124 C C . LEU A 1 136 ? 5.083 2.345 -16.716 1.00 95.56 136 LEU A C 1
ATOM 1126 O O . LEU A 1 136 ? 4.452 3.154 -17.393 1.00 95.56 136 LEU A O 1
ATOM 1130 N N . ASN A 1 137 ? 6.326 1.972 -17.041 1.00 95.94 137 ASN A N 1
ATOM 1131 C CA . ASN A 1 137 ? 7.143 2.576 -18.101 1.00 95.94 137 ASN A CA 1
ATOM 1132 C C . ASN A 1 137 ? 7.340 4.098 -17.942 1.00 95.94 137 ASN A C 1
ATOM 1134 O O . ASN A 1 137 ? 7.385 4.837 -18.924 1.00 95.94 137 ASN A O 1
ATOM 1138 N N . ILE A 1 138 ? 7.464 4.572 -16.700 1.00 96.44 138 ILE A N 1
ATOM 1139 C CA . ILE A 1 138 ? 7.722 5.975 -16.362 1.00 96.44 138 ILE A CA 1
ATOM 1140 C C . ILE A 1 138 ? 9.177 6.128 -15.930 1.00 96.44 138 ILE A C 1
ATOM 1142 O O . ILE A 1 138 ? 9.654 5.411 -15.046 1.00 96.44 138 ILE A O 1
ATOM 1146 N N . ASP A 1 139 ? 9.870 7.094 -16.530 1.00 93.50 139 ASP A N 1
ATOM 1147 C CA . ASP A 1 139 ? 11.237 7.436 -16.156 1.00 93.50 139 ASP A CA 1
ATOM 1148 C C . ASP A 1 139 ? 11.259 8.282 -14.864 1.00 93.50 139 ASP A C 1
ATOM 1150 O O . ASP A 1 139 ? 10.763 9.412 -14.863 1.00 93.50 139 ASP A O 1
ATOM 1154 N N . PRO A 1 140 ? 11.850 7.778 -13.761 1.00 91.06 140 PRO A N 1
ATOM 1155 C CA . PRO A 1 140 ? 11.920 8.489 -12.486 1.00 91.06 140 PRO A CA 1
ATOM 1156 C C . PRO A 1 140 ? 12.894 9.680 -12.470 1.00 91.06 140 PRO A C 1
ATOM 1158 O O . PRO A 1 140 ? 13.062 10.296 -11.416 1.00 91.06 140 PRO A O 1
ATOM 1161 N N . LEU A 1 141 ? 13.611 9.957 -13.565 1.00 89.81 141 LEU A N 1
ATOM 1162 C CA . LEU A 1 141 ? 14.504 11.117 -13.690 1.00 89.81 141 LEU A CA 1
ATOM 1163 C C . LEU A 1 141 ? 13.792 12.376 -14.197 1.00 89.81 141 LEU A C 1
ATOM 1165 O O . LEU A 1 141 ? 14.333 13.474 -14.071 1.00 89.81 141 LEU A O 1
ATOM 1169 N N . HIS A 1 142 ? 12.582 12.230 -14.731 1.00 90.88 142 HIS A N 1
ATOM 1170 C CA . HIS A 1 142 ? 11.771 13.334 -15.226 1.00 90.88 142 HIS A CA 1
ATOM 1171 C C . HIS A 1 142 ? 10.628 13.658 -14.249 1.00 90.88 142 HIS A C 1
ATOM 1173 O O . HIS A 1 142 ? 10.242 12.804 -13.443 1.00 90.88 142 HIS A O 1
ATOM 1179 N N . PRO A 1 143 ? 10.063 14.882 -14.295 1.00 92.88 143 PRO A N 1
ATOM 1180 C CA . PRO A 1 143 ? 8.849 15.200 -13.552 1.00 92.88 143 PRO A CA 1
ATOM 1181 C C . PRO A 1 143 ? 7.742 14.186 -13.849 1.00 92.88 143 PRO A C 1
ATOM 1183 O O . PRO A 1 143 ? 7.484 13.856 -15.008 1.00 92.88 143 PRO A O 1
ATOM 1186 N N . LEU A 1 144 ? 7.095 13.685 -12.796 1.00 96.50 144 LEU A N 1
ATOM 1187 C CA . LEU A 1 144 ? 6.074 12.656 -12.945 1.00 96.50 144 LEU A CA 1
ATOM 1188 C C . LEU A 1 144 ? 4.815 13.214 -13.626 1.00 96.50 144 LEU A C 1
ATOM 1190 O O . LEU A 1 144 ? 4.422 14.349 -13.352 1.00 96.50 144 LEU A O 1
ATOM 1194 N N . PRO A 1 145 ? 4.158 12.424 -14.491 1.00 95.06 145 PRO A N 1
ATOM 1195 C CA . PRO A 1 145 ? 2.955 12.860 -15.185 1.00 95.06 145 PRO A CA 1
ATOM 1196 C C . PRO A 1 145 ? 1.738 12.926 -14.250 1.00 95.06 145 PRO A C 1
ATOM 1198 O O . PRO A 1 145 ? 1.610 12.148 -13.302 1.00 95.06 145 PRO A O 1
ATOM 1201 N N . SER A 1 146 ? 0.782 13.797 -14.578 1.00 94.25 146 SER A N 1
ATOM 1202 C CA . SER A 1 146 ? -0.503 13.953 -13.875 1.00 94.25 146 SER A CA 1
ATOM 1203 C C . SER A 1 146 ? -1.499 12.823 -14.190 1.00 94.25 146 SER A C 1
ATOM 1205 O O . SER A 1 146 ? -2.616 13.065 -14.644 1.00 94.25 146 SER A O 1
ATOM 1207 N N . ILE A 1 147 ? -1.097 11.569 -13.975 1.00 93.69 147 ILE A N 1
ATOM 1208 C CA . ILE A 1 147 ? -1.944 10.376 -14.149 1.00 93.69 147 ILE A CA 1
ATOM 1209 C C . ILE A 1 147 ? -2.229 9.711 -12.798 1.00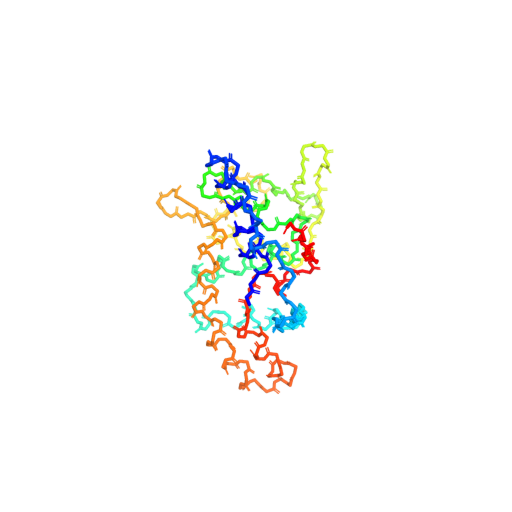 93.69 147 ILE A C 1
ATOM 1211 O O . ILE A 1 147 ? -1.457 9.915 -11.857 1.00 93.69 147 ILE A O 1
ATOM 1215 N N . PRO A 1 148 ? -3.300 8.902 -12.671 1.00 95.19 148 PRO A N 1
ATOM 1216 C CA . PRO A 1 148 ? -3.599 8.199 -11.428 1.00 95.19 148 PRO A CA 1
ATOM 1217 C C . PRO A 1 148 ? -2.422 7.356 -10.928 1.00 95.19 148 PRO A C 1
ATOM 1219 O O . PRO A 1 148 ? -1.740 6.726 -11.729 1.00 95.19 148 PRO A O 1
ATOM 1222 N N . ILE A 1 149 ? -2.229 7.275 -9.606 1.00 95.50 149 ILE A N 1
ATOM 1223 C CA . ILE A 1 149 ? -1.160 6.447 -9.013 1.00 95.50 149 ILE A CA 1
ATOM 1224 C C . ILE A 1 149 ? -1.306 4.975 -9.407 1.00 95.50 149 ILE A C 1
ATOM 1226 O O . ILE A 1 149 ? -0.310 4.302 -9.649 1.00 95.50 149 ILE A O 1
ATOM 1230 N N . PHE A 1 150 ? -2.541 4.476 -9.476 1.00 95.00 150 PHE A N 1
ATOM 1231 C CA . PHE A 1 150 ? -2.855 3.101 -9.860 1.00 95.00 150 PHE A CA 1
ATOM 1232 C C . PHE A 1 150 ? -3.748 3.073 -11.099 1.00 95.00 150 PHE A C 1
ATOM 1234 O O . PHE A 1 150 ? -4.957 2.853 -10.972 1.00 95.00 150 PHE A O 1
ATOM 1241 N N . PRO A 1 151 ? -3.192 3.346 -12.286 1.00 92.81 151 PRO A N 1
ATOM 1242 C CA . PRO A 1 151 ? -3.973 3.394 -13.511 1.00 92.81 151 PRO A CA 1
ATOM 1243 C C . PRO A 1 151 ? -4.485 1.999 -13.899 1.00 92.81 151 PRO A C 1
ATOM 1245 O O . PRO A 1 151 ? -3.909 0.977 -13.523 1.00 92.81 151 PRO A O 1
ATOM 1248 N N . LYS A 1 152 ? -5.578 1.974 -14.661 1.00 89.88 152 LYS A N 1
ATOM 1249 C CA . LYS A 1 152 ? -6.117 0.796 -15.347 1.00 89.88 152 LYS A CA 1
ATOM 1250 C C . LYS A 1 152 ? -6.201 1.049 -16.849 1.00 89.88 152 LYS A C 1
ATOM 1252 O O . LYS A 1 152 ? -6.282 2.200 -17.281 1.00 89.88 152 LYS A O 1
ATOM 1257 N N . ASP A 1 153 ? -6.277 -0.031 -17.619 1.00 84.31 153 ASP A N 1
ATOM 1258 C CA . ASP A 1 153 ? -6.358 0.016 -19.085 1.00 84.31 153 ASP A CA 1
ATOM 1259 C C . ASP A 1 153 ? -7.621 0.735 -19.591 1.00 84.31 153 ASP A C 1
ATOM 1261 O O . ASP A 1 153 ? -7.602 1.410 -20.618 1.00 84.31 153 ASP A O 1
ATOM 1265 N N . ASP A 1 154 ? -8.718 0.668 -18.832 1.00 83.38 154 ASP A N 1
ATOM 1266 C CA . ASP A 1 154 ? -10.010 1.291 -19.147 1.00 83.38 154 ASP A CA 1
ATOM 1267 C C . ASP A 1 154 ? -10.079 2.794 -18.804 1.00 83.38 154 ASP A C 1
ATOM 1269 O O . ASP A 1 154 ? -11.167 3.363 -18.694 1.00 83.38 154 ASP A O 1
ATOM 1273 N N . ARG A 1 155 ? -8.924 3.451 -18.614 1.00 75.44 155 ARG A N 1
ATOM 1274 C CA . ARG A 1 155 ? -8.784 4.845 -18.142 1.00 75.44 155 ARG A CA 1
ATOM 1275 C C . ARG A 1 155 ? -9.359 5.096 -16.745 1.00 75.44 155 ARG A C 1
ATOM 1277 O O . ARG A 1 155 ? -9.434 6.250 -16.316 1.00 75.44 155 ARG A O 1
ATOM 1284 N N . SER A 1 156 ? -9.751 4.050 -16.018 1.00 84.50 156 SER A N 1
ATOM 1285 C CA . SER A 1 156 ? -10.105 4.156 -14.607 1.00 84.50 156 SER A CA 1
ATOM 1286 C C . SER A 1 156 ? -8.870 3.967 -13.716 1.00 84.50 156 SER A C 1
ATOM 1288 O O . SER A 1 156 ? -7.729 3.923 -14.178 1.00 84.50 156 SER A O 1
ATOM 1290 N N . SER A 1 157 ? -9.081 3.923 -12.403 1.00 88.31 157 SER A N 1
ATOM 1291 C CA . SER A 1 157 ? -8.010 3.780 -11.419 1.00 88.31 157 SER A CA 1
ATOM 1292 C C . SER A 1 157 ? -8.416 2.812 -10.316 1.00 88.31 157 SER A C 1
ATOM 1294 O O . SER A 1 157 ? -9.591 2.727 -9.931 1.00 88.31 157 SER A O 1
ATOM 1296 N N . TYR A 1 158 ? -7.446 2.074 -9.781 1.00 89.69 158 TYR A N 1
ATOM 1297 C CA . TYR A 1 158 ? -7.664 1.341 -8.547 1.00 89.69 158 TYR A CA 1
ATOM 1298 C C . TYR A 1 158 ? -7.791 2.312 -7.374 1.00 89.69 158 TYR A C 1
ATOM 1300 O O . TYR A 1 158 ? -6.905 3.102 -7.061 1.00 89.69 158 TYR A O 1
ATOM 1308 N N . TYR A 1 159 ? -8.910 2.199 -6.669 1.00 87.44 159 TYR A N 1
ATOM 1309 C CA . TYR A 1 159 ? -9.183 2.932 -5.440 1.00 87.44 159 TYR A CA 1
ATOM 1310 C C . TYR A 1 159 ? -9.029 2.001 -4.224 1.00 87.44 159 TYR A C 1
ATOM 1312 O O . TYR A 1 159 ? -9.102 0.776 -4.377 1.00 87.44 159 TYR A O 1
ATOM 1320 N N . PRO A 1 160 ? -8.875 2.535 -2.996 1.00 89.12 160 PRO A N 1
ATOM 1321 C CA . PRO A 1 160 ? -8.503 1.733 -1.825 1.00 89.12 160 PRO A CA 1
ATOM 1322 C C . PRO A 1 160 ? -9.395 0.510 -1.567 1.00 89.12 160 PRO A C 1
ATOM 1324 O O . PRO A 1 160 ? -8.905 -0.547 -1.188 1.00 89.12 160 PRO A O 1
ATOM 1327 N N . LYS A 1 161 ? -10.707 0.615 -1.811 1.00 88.81 161 LYS A N 1
ATOM 1328 C CA . LYS A 1 161 ? -11.637 -0.510 -1.623 1.00 88.81 161 LYS A CA 1
ATOM 1329 C C . LYS A 1 161 ? -11.421 -1.632 -2.648 1.00 88.81 161 LYS A C 1
ATOM 1331 O O . LYS A 1 161 ? -11.632 -2.786 -2.298 1.00 88.81 161 LYS A O 1
ATOM 133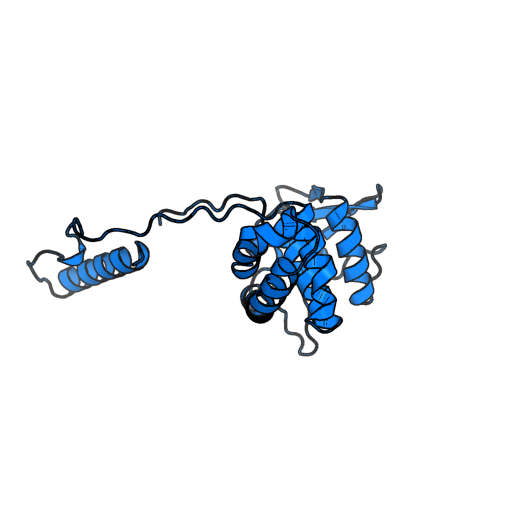6 N N . ALA A 1 162 ? -11.018 -1.322 -3.882 1.00 89.38 162 ALA A N 1
ATOM 1337 C CA . ALA A 1 162 ? -10.707 -2.345 -4.881 1.00 89.38 162 ALA A CA 1
ATOM 1338 C C . ALA A 1 162 ? -9.445 -3.128 -4.488 1.00 89.38 162 ALA A C 1
ATOM 1340 O O . ALA A 1 162 ? -9.484 -4.352 -4.452 1.00 89.38 162 ALA A O 1
ATOM 1341 N N . LEU A 1 163 ? -8.378 -2.430 -4.090 1.00 92.69 163 LEU A N 1
ATOM 1342 C CA . LEU A 1 163 ? -7.132 -3.068 -3.639 1.00 92.69 163 LEU A CA 1
ATOM 1343 C C . LEU A 1 163 ? -7.305 -3.831 -2.324 1.00 92.69 163 LEU A C 1
ATOM 1345 O O . LEU A 1 163 ? -6.763 -4.918 -2.153 1.00 92.69 163 LEU A O 1
ATOM 1349 N N . GLY A 1 164 ? -8.142 -3.313 -1.422 1.00 92.12 164 GLY A N 1
ATOM 1350 C CA . GLY A 1 164 ? -8.518 -4.021 -0.203 1.00 92.12 164 GLY A CA 1
ATOM 1351 C C . GLY A 1 164 ? -9.197 -5.368 -0.469 1.00 92.12 164 GLY A C 1
ATOM 1352 O O . GLY A 1 164 ? -9.002 -6.291 0.310 1.00 92.12 164 GLY A O 1
ATOM 1353 N N . ARG A 1 165 ? -9.950 -5.522 -1.569 1.00 93.06 165 ARG A N 1
ATOM 1354 C CA . ARG A 1 165 ? -10.543 -6.823 -1.934 1.00 93.06 165 ARG A CA 1
ATOM 1355 C C . ARG A 1 165 ? -9.491 -7.837 -2.370 1.00 93.06 165 ARG A C 1
ATOM 1357 O O . ARG A 1 165 ? -9.612 -8.986 -1.974 1.00 93.06 165 ARG A O 1
ATOM 1364 N N . ILE A 1 166 ? -8.472 -7.402 -3.115 1.00 93.25 166 ILE A N 1
ATOM 1365 C CA . ILE A 1 166 ? -7.348 -8.263 -3.517 1.00 93.25 166 ILE A CA 1
ATOM 1366 C C . ILE A 1 166 ? -6.588 -8.738 -2.272 1.00 93.25 166 ILE A C 1
ATOM 1368 O O . ILE A 1 166 ? -6.318 -9.922 -2.128 1.00 93.25 166 ILE A O 1
ATOM 1372 N N . LEU A 1 167 ? -6.320 -7.845 -1.309 1.00 93.31 167 LEU A N 1
ATOM 1373 C CA . LEU A 1 167 ? -5.726 -8.252 -0.026 1.00 93.31 167 LEU A CA 1
ATOM 1374 C C . LEU A 1 167 ? -6.601 -9.265 0.725 1.00 93.31 167 LEU A C 1
ATOM 1376 O O . LEU A 1 167 ? -6.092 -10.240 1.271 1.00 93.31 167 LEU A O 1
ATOM 1380 N N . VAL A 1 168 ? -7.918 -9.045 0.751 1.00 94.19 168 VAL A N 1
ATOM 1381 C CA . VAL A 1 168 ? -8.856 -9.959 1.415 1.00 94.19 168 VAL A CA 1
ATOM 1382 C C . VAL A 1 168 ? -8.876 -11.335 0.758 1.00 94.19 168 VAL A C 1
ATOM 1384 O O . VAL A 1 168 ? -8.970 -12.318 1.483 1.00 94.19 168 VAL A O 1
ATOM 1387 N N . SER A 1 169 ? -8.757 -11.426 -0.568 1.00 94.31 169 SER A N 1
ATOM 1388 C CA . SER A 1 169 ? -8.767 -12.719 -1.257 1.00 94.31 169 SER A CA 1
ATOM 1389 C C . SER A 1 169 ? -7.499 -13.546 -1.044 1.00 94.31 169 SER A C 1
ATOM 1391 O O . SER A 1 169 ? -7.549 -14.750 -1.257 1.00 94.31 169 SER A O 1
ATOM 1393 N N . ILE A 1 170 ? -6.382 -12.938 -0.623 1.00 95.19 170 ILE A N 1
ATOM 1394 C CA . ILE A 1 170 ? -5.086 -13.637 -0.495 1.00 95.19 170 ILE A CA 1
ATOM 1395 C C . ILE A 1 170 ? -4.613 -13.842 0.945 1.00 95.19 170 ILE A C 1
ATOM 1397 O O . ILE A 1 170 ? -3.712 -14.640 1.187 1.00 95.19 170 ILE A O 1
ATOM 1401 N N . ARG A 1 171 ? -5.195 -13.132 1.917 1.00 95.06 171 ARG A N 1
ATOM 1402 C CA . ARG A 1 171 ? -4.725 -13.153 3.312 1.00 95.06 171 ARG A CA 1
ATOM 1403 C C . ARG A 1 171 ? -4.805 -14.527 3.981 1.00 95.06 171 ARG A C 1
ATOM 1405 O O . ARG A 1 171 ? -3.972 -14.808 4.831 1.00 95.06 171 ARG A O 1
ATOM 1412 N N . ASP A 1 172 ? -5.777 -15.363 3.609 1.00 96.19 172 ASP A N 1
ATOM 1413 C CA . ASP A 1 172 ? -5.901 -16.713 4.168 1.00 96.19 172 ASP A CA 1
ATOM 1414 C C . ASP A 1 172 ? -4.756 -17.604 3.672 1.00 96.19 172 ASP A C 1
ATOM 1416 O O . ASP A 1 172 ? -4.055 -18.196 4.485 1.00 96.19 172 ASP A O 1
ATOM 1420 N N . ALA A 1 173 ? -4.468 -17.585 2.367 1.00 96.69 173 ALA A N 1
ATOM 1421 C CA . ALA A 1 173 ? -3.344 -18.324 1.792 1.00 96.69 173 ALA A CA 1
ATOM 1422 C C . ALA A 1 173 ? -1.982 -17.835 2.326 1.00 96.69 173 ALA A C 1
ATOM 1424 O O . ALA A 1 173 ? -1.102 -18.640 2.627 1.00 96.69 173 ALA A O 1
ATOM 1425 N N . LEU A 1 174 ? -1.821 -16.518 2.511 1.00 97.06 174 LEU A N 1
ATOM 1426 C CA . LEU A 1 174 ? -0.640 -15.948 3.169 1.00 97.06 174 LEU A CA 1
ATOM 1427 C C . LEU A 1 174 ? -0.512 -16.416 4.622 1.00 97.06 174 LEU A C 1
ATOM 1429 O O . LEU A 1 174 ? 0.592 -16.719 5.062 1.00 97.06 174 LEU A O 1
ATOM 1433 N N . ALA A 1 175 ? -1.615 -16.469 5.372 1.00 97.06 175 ALA A N 1
ATOM 1434 C CA . ALA A 1 175 ? -1.609 -16.911 6.763 1.00 97.06 175 ALA A CA 1
ATOM 1435 C C . ALA A 1 175 ? -1.256 -18.396 6.892 1.00 97.06 175 ALA A C 1
ATOM 1437 O O . ALA A 1 175 ? -0.467 -18.756 7.763 1.00 97.06 175 ALA A O 1
ATOM 1438 N N . ASP A 1 176 ? -1.791 -19.235 6.006 1.00 97.69 176 ASP A N 1
ATOM 1439 C CA . ASP A 1 176 ? -1.484 -20.665 5.969 1.00 97.69 176 ASP A CA 1
ATOM 1440 C C . ASP A 1 176 ? -0.005 -20.893 5.612 1.00 97.69 176 ASP A C 1
ATOM 1442 O O . ASP A 1 176 ? 0.680 -21.685 6.258 1.00 97.69 176 ASP A O 1
ATOM 1446 N N . SER A 1 177 ? 0.531 -20.122 4.658 1.00 97.69 177 SER A N 1
ATOM 1447 C CA . SER A 1 177 ? 1.962 -20.141 4.336 1.00 97.69 177 SER A CA 1
ATOM 1448 C C . SER A 1 177 ? 2.837 -19.620 5.478 1.00 97.69 177 SER A C 1
ATOM 1450 O O . SER A 1 177 ? 3.936 -20.133 5.668 1.00 97.69 177 SER A O 1
ATOM 1452 N N . ALA A 1 178 ? 2.379 -18.619 6.235 1.00 97.44 178 ALA A N 1
ATOM 1453 C CA . ALA A 1 178 ? 3.102 -18.104 7.394 1.00 97.44 178 ALA A CA 1
ATOM 1454 C C . ALA A 1 178 ? 3.155 -19.148 8.512 1.00 97.44 178 ALA A C 1
ATOM 1456 O O . ALA A 1 178 ? 4.208 -19.352 9.105 1.00 97.44 178 ALA A O 1
ATOM 1457 N N . ALA A 1 179 ? 2.044 -19.846 8.767 1.00 97.19 179 ALA A N 1
ATOM 1458 C CA . ALA A 1 179 ? 1.963 -20.892 9.784 1.00 97.19 179 ALA A CA 1
ATOM 1459 C C . ALA A 1 179 ? 2.943 -22.051 9.528 1.00 97.19 179 ALA A C 1
ATOM 1461 O O . ALA A 1 179 ? 3.429 -22.651 10.483 1.00 97.19 179 ALA A O 1
ATOM 1462 N N . GLY A 1 180 ? 3.251 -22.338 8.258 1.00 95.31 180 GLY A N 1
ATOM 1463 C CA . GLY A 1 180 ? 4.259 -23.321 7.851 1.00 95.31 180 GLY A CA 1
ATOM 1464 C C . GLY A 1 180 ? 5.692 -22.785 7.732 1.00 95.31 180 GLY A C 1
ATOM 1465 O O . GLY A 1 180 ? 6.550 -23.510 7.242 1.00 95.31 180 GLY A O 1
ATOM 1466 N N . SER A 1 181 ? 5.957 -21.531 8.111 1.00 96.12 181 SER A N 1
ATOM 1467 C CA . SER A 1 181 ? 7.293 -20.926 8.039 1.00 96.12 181 SER A CA 1
ATOM 1468 C C . SER A 1 181 ? 8.227 -21.488 9.113 1.00 96.12 181 SER A C 1
ATOM 1470 O O . SER A 1 181 ? 7.846 -21.572 10.279 1.00 96.12 181 SER A O 1
ATOM 1472 N N . ASP A 1 182 ? 9.481 -21.764 8.742 1.00 95.88 182 ASP A N 1
ATOM 1473 C CA . ASP A 1 182 ? 10.539 -22.154 9.687 1.00 95.88 182 ASP A CA 1
ATOM 1474 C C . ASP A 1 182 ? 10.942 -21.007 10.633 1.00 95.88 182 ASP A C 1
ATOM 1476 O O . ASP A 1 182 ? 11.545 -21.239 11.679 1.00 95.88 182 ASP A O 1
ATOM 1480 N N . ASP A 1 183 ? 10.610 -19.762 10.274 1.00 96.06 183 ASP A N 1
ATOM 1481 C CA . ASP A 1 183 ? 10.811 -18.586 11.122 1.00 96.06 183 ASP A CA 1
ATOM 1482 C C . ASP A 1 183 ? 9.729 -18.511 12.228 1.00 96.06 183 ASP A C 1
ATOM 1484 O O . ASP A 1 183 ? 8.541 -18.329 11.914 1.00 96.06 183 ASP A O 1
ATOM 1488 N N . PRO A 1 184 ? 10.103 -18.613 13.523 1.00 95.06 184 PRO A N 1
ATOM 1489 C CA . PRO A 1 184 ? 9.161 -18.538 14.639 1.00 95.06 184 PRO A CA 1
ATOM 1490 C C . PRO A 1 184 ? 8.419 -17.198 14.746 1.00 95.06 184 PRO A C 1
ATOM 1492 O O . PRO A 1 184 ? 7.262 -17.177 15.172 1.00 95.06 184 PRO A O 1
ATOM 1495 N N . GLU A 1 185 ? 9.047 -16.077 14.364 1.00 94.62 185 GLU A N 1
ATOM 1496 C CA . GLU A 1 185 ? 8.392 -14.762 14.390 1.00 94.62 185 GLU A CA 1
ATOM 1497 C C . GLU A 1 185 ? 7.228 -14.757 13.393 1.00 94.62 185 GLU A C 1
ATOM 1499 O O . GLU A 1 185 ? 6.095 -14.419 13.746 1.00 94.62 185 GLU A O 1
ATOM 1504 N N . ILE A 1 186 ? 7.475 -15.245 12.178 1.00 97.12 186 ILE A N 1
ATOM 1505 C CA . ILE A 1 186 ? 6.481 -15.291 11.104 1.00 97.12 186 ILE A CA 1
ATOM 1506 C C . ILE A 1 186 ? 5.365 -16.298 11.390 1.00 97.12 186 ILE A C 1
ATOM 1508 O O . ILE A 1 186 ? 4.187 -15.964 11.235 1.00 97.12 186 ILE A O 1
ATOM 1512 N N . SER A 1 187 ? 5.699 -17.508 11.844 1.00 96.50 187 SER A N 1
ATOM 1513 C CA . SER A 1 187 ? 4.686 -18.525 12.162 1.00 96.50 187 SER A CA 1
ATOM 1514 C C . SER A 1 187 ? 3.750 -18.076 13.285 1.00 96.50 187 SER A C 1
ATOM 1516 O O . SER A 1 187 ? 2.527 -18.241 13.179 1.00 96.50 187 SER A O 1
ATOM 1518 N N . SER A 1 188 ? 4.280 -17.382 14.300 1.00 94.56 188 SER A N 1
ATOM 1519 C CA . SER A 1 188 ? 3.475 -16.770 15.366 1.00 94.56 188 SER A CA 1
ATOM 1520 C C . SER A 1 188 ? 2.568 -15.629 14.873 1.00 94.56 188 SER A C 1
ATOM 1522 O O . SER A 1 188 ? 1.518 -15.358 15.465 1.00 94.56 188 SER A O 1
ATOM 1524 N N . ALA A 1 189 ? 2.932 -14.978 13.764 1.00 94.38 189 ALA A N 1
ATOM 1525 C CA . ALA A 1 189 ? 2.182 -13.885 13.156 1.00 94.38 189 ALA A CA 1
ATOM 1526 C C . ALA A 1 189 ? 1.064 -14.350 12.202 1.00 94.38 189 ALA A C 1
ATOM 1528 O O . ALA A 1 189 ? 0.304 -13.508 11.720 1.00 94.38 189 ALA A O 1
ATOM 1529 N N . SER A 1 190 ? 0.911 -15.654 11.951 1.00 95.75 190 SER A N 1
ATOM 1530 C CA . SER A 1 190 ? -0.069 -16.224 11.007 1.00 95.75 190 SER A CA 1
ATOM 1531 C C . SER A 1 190 ? -1.495 -15.684 11.186 1.00 95.75 190 SER A C 1
ATOM 1533 O O . SER A 1 190 ? -2.078 -15.150 10.246 1.00 95.75 190 SER A O 1
ATOM 1535 N N . GLU A 1 191 ? -2.045 -15.698 12.401 1.00 92.88 191 GLU A N 1
ATOM 1536 C CA . GLU A 1 191 ? -3.396 -15.175 12.669 1.00 92.88 191 GLU A CA 1
ATOM 1537 C C . GLU A 1 191 ? -3.504 -13.651 12.493 1.00 92.88 191 GLU A C 1
ATOM 1539 O O . GLU A 1 191 ? -4.544 -13.118 12.094 1.00 92.88 191 GLU A O 1
ATOM 1544 N N . LYS A 1 192 ? -2.413 -12.920 12.738 1.00 92.38 192 LYS A N 1
ATOM 1545 C CA . LYS A 1 192 ? -2.340 -11.480 12.460 1.00 92.38 192 LYS A CA 1
ATOM 1546 C C . LYS A 1 192 ? -2.328 -11.221 10.949 1.00 92.38 192 LYS A C 1
ATOM 1548 O O . LYS A 1 192 ? -3.021 -10.313 10.491 1.00 92.38 192 LYS A O 1
ATOM 1553 N N . ILE A 1 193 ? -1.626 -12.052 10.176 1.00 94.19 193 ILE A N 1
ATOM 1554 C CA . ILE A 1 193 ? -1.619 -12.037 8.705 1.00 94.19 193 ILE A CA 1
ATOM 1555 C C . ILE A 1 193 ? -2.987 -12.452 8.146 1.00 94.19 193 ILE A C 1
ATOM 1557 O O . ILE A 1 193 ? -3.468 -11.836 7.198 1.00 94.19 193 ILE A O 1
ATOM 1561 N N . ARG A 1 194 ? -3.702 -13.385 8.782 1.00 94.12 194 ARG A N 1
ATOM 1562 C CA . ARG A 1 194 ? -5.089 -13.728 8.416 1.00 94.12 194 ARG A CA 1
ATOM 1563 C C . ARG A 1 194 ? -6.023 -12.519 8.530 1.00 94.12 194 ARG A C 1
ATOM 1565 O O . ARG A 1 194 ? -6.977 -12.359 7.771 1.00 94.12 194 ARG A O 1
ATOM 1572 N N . GLY A 1 195 ? -5.714 -11.610 9.452 1.00 90.44 195 GLY A N 1
ATOM 1573 C CA . GLY A 1 195 ? -6.366 -10.313 9.614 1.00 90.44 195 GLY A CA 1
ATOM 1574 C C . GLY A 1 195 ? -5.861 -9.197 8.690 1.00 90.44 195 GLY A C 1
ATOM 1575 O O . GLY A 1 195 ? -6.288 -8.057 8.886 1.00 90.44 195 GLY A O 1
ATOM 1576 N N . LEU A 1 196 ? -4.978 -9.476 7.717 1.00 91.25 196 LEU A N 1
ATOM 1577 C CA . LEU A 1 196 ? -4.258 -8.463 6.935 1.00 91.25 196 LEU A CA 1
ATOM 1578 C C . LEU A 1 196 ? -5.196 -7.412 6.335 1.00 91.25 196 LEU A C 1
ATOM 1580 O O . LEU A 1 196 ? -6.087 -7.687 5.531 1.00 91.25 196 LEU A O 1
ATOM 1584 N N . THR A 1 197 ? -4.942 -6.166 6.719 1.00 90.31 197 THR A N 1
ATOM 1585 C CA . THR A 1 197 ? -5.526 -4.966 6.127 1.00 90.31 197 THR A CA 1
ATOM 1586 C C . THR A 1 197 ? -4.447 -3.896 6.050 1.00 90.31 197 THR A C 1
ATOM 1588 O O . THR A 1 197 ? -3.454 -3.945 6.779 1.00 90.31 197 THR A O 1
ATOM 1591 N N . VAL A 1 198 ? -4.667 -2.855 5.246 1.00 88.56 198 VAL A N 1
ATOM 1592 C CA . VAL A 1 198 ? -3.768 -1.687 5.235 1.00 88.56 198 VAL A CA 1
ATOM 1593 C C . VAL A 1 198 ? -3.610 -1.018 6.593 1.00 88.56 198 VAL A C 1
ATOM 1595 O O . VAL A 1 198 ? -2.619 -0.329 6.817 1.00 88.56 198 VAL A O 1
ATOM 1598 N N . MET A 1 199 ? -4.555 -1.228 7.511 1.00 85.19 199 MET A N 1
ATOM 1599 C CA . MET A 1 199 ? -4.449 -0.680 8.854 1.00 85.19 199 MET A CA 1
ATOM 1600 C C . MET A 1 199 ? -3.389 -1.378 9.697 1.00 85.19 199 MET A C 1
ATOM 1602 O O . MET A 1 199 ? -2.710 -0.705 10.460 1.00 85.19 199 MET A O 1
ATOM 1606 N N . LEU A 1 200 ? -3.206 -2.689 9.519 1.00 88.38 200 LEU A N 1
ATOM 1607 C CA . LEU A 1 200 ? -2.130 -3.434 10.179 1.00 88.38 200 LEU A CA 1
ATOM 1608 C C . LEU A 1 200 ? -0.756 -3.051 9.632 1.00 88.38 200 LEU A C 1
ATOM 1610 O O . LEU A 1 200 ? 0.242 -3.116 10.343 1.00 88.38 200 LEU A O 1
ATOM 1614 N N . VAL A 1 201 ? -0.707 -2.610 8.377 1.00 89.75 201 VAL A N 1
ATOM 1615 C CA . VAL A 1 201 ? 0.524 -2.142 7.740 1.00 89.75 201 VAL A CA 1
ATOM 1616 C C . VAL A 1 201 ? 0.858 -0.712 8.164 1.00 89.75 201 VAL A C 1
ATOM 1618 O O . VAL A 1 201 ? 2.020 -0.396 8.425 1.00 89.75 201 VAL A O 1
ATOM 1621 N N . SER A 1 202 ? -0.142 0.166 8.257 1.00 83.12 202 SER A N 1
ATOM 1622 C CA . SER A 1 202 ? 0.085 1.576 8.563 1.00 83.12 202 SER A CA 1
ATOM 1623 C C . SER A 1 202 ? 0.600 1.767 9.987 1.00 83.12 202 SER A C 1
ATOM 1625 O O . SER A 1 202 ? -0.101 1.462 10.935 1.00 83.12 202 SER A O 1
ATOM 1627 N N . ARG A 1 203 ? 1.784 2.366 10.163 1.00 72.31 203 ARG A N 1
ATOM 1628 C CA . ARG A 1 203 ? 2.326 2.726 11.495 1.00 72.31 203 ARG A CA 1
ATOM 1629 C C . ARG A 1 203 ? 1.574 3.867 12.182 1.00 72.31 203 ARG A C 1
ATOM 1631 O O . ARG A 1 203 ? 1.938 4.285 13.278 1.00 72.31 203 ARG A O 1
ATOM 1638 N N . LYS A 1 204 ? 0.575 4.444 11.514 1.00 67.00 204 LYS A N 1
ATOM 1639 C CA . LYS A 1 204 ? -0.148 5.603 12.025 1.00 67.00 204 LYS A CA 1
ATOM 1640 C C . LYS A 1 204 ? -1.336 5.115 12.843 1.00 67.00 204 LYS A C 1
ATOM 1642 O O . LYS A 1 204 ? -2.214 4.467 12.269 1.00 67.00 204 LYS A O 1
ATOM 1647 N N . PRO A 1 205 ? -1.418 5.452 14.142 1.00 47.97 205 PRO A N 1
ATOM 1648 C CA . PRO A 1 205 ? -2.608 5.152 14.913 1.00 47.97 205 PRO A CA 1
ATOM 1649 C C . PRO A 1 205 ? -3.816 5.791 14.229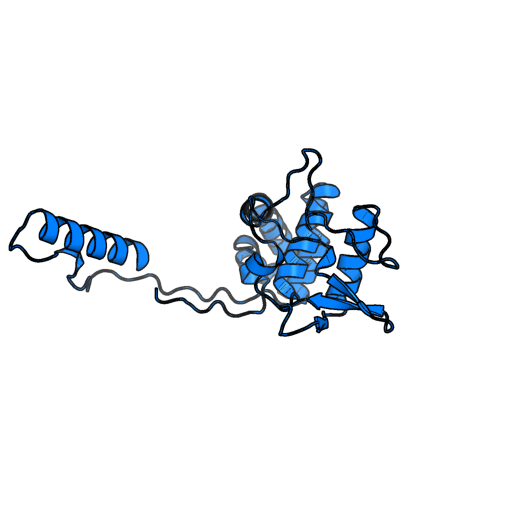 1.00 47.97 205 PRO A C 1
ATOM 1651 O O . PRO A 1 205 ? -3.821 6.974 13.870 1.00 47.97 205 PRO A O 1
ATOM 1654 N N . VAL A 1 206 ? -4.854 4.985 14.022 1.00 45.69 206 VAL A N 1
ATOM 1655 C CA . VAL A 1 206 ? -6.176 5.512 13.698 1.00 45.69 206 VAL A CA 1
ATOM 1656 C C . VAL A 1 206 ? -6.600 6.304 14.922 1.00 45.69 206 VAL A C 1
ATOM 1658 O O . VAL A 1 206 ? -6.589 5.739 16.017 1.00 45.69 206 VAL A O 1
ATOM 1661 N N . PRO A 1 207 ? -7.010 7.577 14.799 1.00 36.94 207 PRO A N 1
ATOM 1662 C CA . PRO A 1 207 ? -7.874 8.118 15.823 1.00 36.94 207 PRO A CA 1
ATOM 1663 C C . PRO A 1 207 ? -9.083 7.202 15.801 1.00 36.94 207 PRO A C 1
ATOM 1665 O O . PRO A 1 207 ? -9.793 7.155 14.791 1.00 36.94 207 PRO A O 1
ATOM 1668 N N . VAL A 1 208 ? -9.283 6.442 16.875 1.00 33.25 208 VAL A N 1
ATOM 1669 C CA . VAL A 1 208 ? -10.586 5.870 17.172 1.00 33.25 208 VAL A CA 1
ATOM 1670 C C . VAL A 1 208 ? -11.495 7.083 17.261 1.00 33.25 208 VAL A C 1
ATOM 1672 O O . VAL A 1 208 ? -11.583 7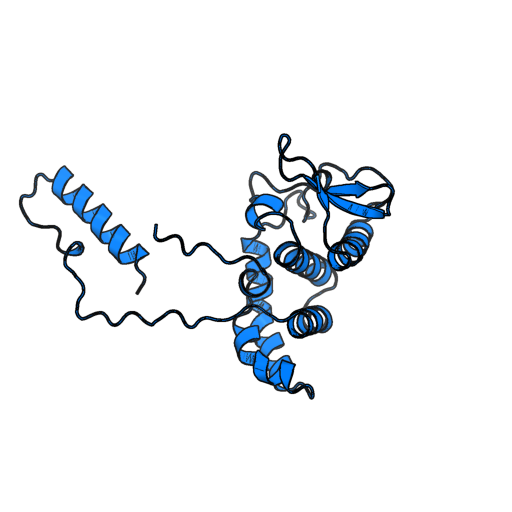.742 18.291 1.00 33.25 208 VAL A O 1
ATOM 1675 N N . TYR A 1 209 ? -12.071 7.476 16.129 1.00 29.42 209 TYR A N 1
ATOM 1676 C CA . TYR A 1 209 ? -13.087 8.492 16.120 1.00 29.42 209 TYR A CA 1
ATOM 1677 C C . TYR A 1 209 ? -14.255 7.821 16.816 1.00 29.42 209 TYR A C 1
ATOM 1679 O O . TYR A 1 209 ? -15.019 7.071 16.208 1.00 29.42 209 TYR A O 1
ATOM 1687 N N . SER A 1 210 ? -14.380 8.113 18.104 1.00 28.53 210 SER A N 1
ATOM 1688 C CA . SER A 1 210 ? -15.659 8.258 18.776 1.00 28.53 210 SER A CA 1
ATOM 1689 C C . SER A 1 210 ? -16.424 9.369 18.039 1.00 28.53 210 SER A C 1
ATOM 1691 O O . SER A 1 210 ? -16.573 10.479 18.526 1.00 28.53 210 SER A O 1
ATOM 1693 N N . ARG A 1 211 ? -16.799 9.121 16.783 1.00 31.62 211 ARG A N 1
ATOM 1694 C CA . ARG A 1 211 ? -17.996 9.724 16.211 1.00 31.62 211 ARG A CA 1
ATOM 1695 C C . ARG A 1 211 ? -19.107 8.881 16.715 1.00 31.62 211 ARG A C 1
ATOM 1697 O O . ARG A 1 211 ? -18.943 7.650 16.572 1.00 31.62 211 ARG A O 1
#

pLDDT: mean 86.95, std 13.48, range [28.53, 97.69]

Secondary structure (DSSP, 8-state):
--HHHHHHHHHHHHHHHHHTT--S--GGGS--TT--PPP----PPPPHHHHHHHHHHGGGTS-HHHHHHHHHHHHHHHH-SS-HHHHHEETTEE-BGGGEEE-TTS-EEEEEETTTEEEEPPHHHHHHHHHHHHHTT--TTSPPPSSBSSB-TTS-B--HHHHHHHHHHHHHHHHHHHHT-S-HHHHHTHHHHHT--HHHH--SPP-----